Protein AF-A0A1B6G9Y8-F1 (afdb_monomer_lite)

Organism: NCBI:txid1464854

Sequence (209 aa):
NRLYAMFKERNPSRDVKVSIVGHSLGCVIVYDIITGWLPMGPTNVYDQVPEEIIPGKSRLNFYVDNLFMLGSPLAVFLALRFPRGQHGYHLFPPSLCNRLYNVFHISDAVAYRLEPLVIRDYARIAPLRIWPCNCPTRIPYCDMPLELIDPQEIGVTKETTPTATSTTPKEESAVSPAETPVRDRGWSIWSLVRGGPNKNQDGVASPQQ

pLDDT: mean 72.17, std 25.61, range [25.09, 97.88]

Structure (mmCIF, N/CA/C/O backbone):
data_AF-A0A1B6G9Y8-F1
#
_entry.id   AF-A0A1B6G9Y8-F1
#
loop_
_atom_site.group_PDB
_atom_site.id
_atom_site.type_symbol
_atom_site.label_atom_id
_atom_site.label_alt_id
_atom_site.label_comp_id
_atom_site.label_asym_id
_atom_site.label_entity_id
_atom_site.label_seq_id
_atom_site.pdbx_PDB_ins_code
_atom_site.Cartn_x
_atom_site.Cartn_y
_atom_site.Cartn_z
_atom_site.occupancy
_atom_site.B_iso_or_equiv
_atom_site.auth_seq_id
_atom_site.auth_comp_id
_atom_site.auth_asym_id
_atom_site.auth_atom_id
_atom_site.pdbx_PDB_model_num
ATOM 1 N N . ASN A 1 1 ? -8.829 7.068 13.547 1.00 92.38 1 ASN A N 1
ATOM 2 C CA . ASN A 1 1 ? -9.355 6.509 14.819 1.00 92.38 1 ASN A CA 1
ATOM 3 C C . ASN A 1 1 ? -10.719 7.053 15.217 1.00 92.38 1 ASN A C 1
ATOM 5 O O . ASN A 1 1 ? -11.644 6.257 15.245 1.00 92.38 1 ASN A O 1
ATOM 9 N N . ARG A 1 2 ? -10.903 8.363 15.456 1.00 94.88 2 ARG A N 1
ATOM 10 C CA . ARG A 1 2 ? -12.210 8.931 15.868 1.00 94.88 2 ARG A CA 1
ATOM 11 C C . ARG A 1 2 ? -13.385 8.511 14.973 1.00 94.88 2 ARG A C 1
ATOM 13 O O . ARG A 1 2 ? -14.367 7.981 15.472 1.00 94.88 2 ARG A O 1
ATOM 20 N N . LEU A 1 3 ? -13.267 8.706 13.656 1.00 94.44 3 LEU A N 1
ATOM 21 C CA . LEU A 1 3 ? -14.332 8.341 12.710 1.00 94.44 3 LEU A CA 1
ATOM 22 C C . LEU A 1 3 ? -14.621 6.835 12.699 1.00 94.44 3 LEU A C 1
ATOM 24 O O . LEU A 1 3 ? -15.779 6.441 12.642 1.00 94.44 3 LEU A O 1
ATOM 28 N N . TYR A 1 4 ? -13.582 6.006 12.806 1.00 93.69 4 TYR A N 1
ATOM 29 C CA . TYR A 1 4 ? -13.737 4.556 12.915 1.00 93.69 4 TYR A CA 1
ATOM 30 C C . TYR A 1 4 ? -14.502 4.167 14.190 1.00 93.69 4 TYR A C 1
ATOM 32 O O . TYR A 1 4 ? -15.446 3.387 14.115 1.00 93.69 4 TYR A O 1
ATOM 40 N N . ALA A 1 5 ? -14.161 4.769 15.336 1.00 94.38 5 ALA A N 1
ATOM 41 C CA . ALA A 1 5 ? -14.862 4.535 16.598 1.00 94.38 5 ALA A CA 1
ATOM 42 C C . ALA A 1 5 ? -16.344 4.933 16.506 1.00 94.38 5 ALA A C 1
ATOM 44 O O . ALA A 1 5 ? -17.212 4.114 16.794 1.00 94.38 5 ALA A O 1
ATOM 45 N N . MET A 1 6 ? -16.638 6.134 15.993 1.00 95.38 6 MET A N 1
ATOM 46 C CA . MET A 1 6 ? -18.017 6.593 15.773 1.00 95.38 6 MET A CA 1
ATOM 47 C C . MET A 1 6 ? -18.786 5.693 14.794 1.00 95.38 6 MET A C 1
ATOM 49 O O . MET A 1 6 ? -19.993 5.500 14.930 1.00 95.38 6 MET A O 1
ATOM 53 N N . PHE A 1 7 ? -18.110 5.144 13.781 1.00 95.06 7 PHE A N 1
ATOM 54 C CA . PHE A 1 7 ? -18.732 4.219 12.840 1.00 95.06 7 PHE A CA 1
ATOM 55 C C . PHE A 1 7 ? -19.071 2.881 13.505 1.00 95.06 7 PHE A C 1
ATOM 57 O O . PHE A 1 7 ? -20.181 2.388 13.313 1.00 95.06 7 PHE A O 1
ATOM 64 N N . LYS A 1 8 ? -18.155 2.313 14.301 1.00 93.62 8 LYS A N 1
ATOM 65 C CA . LYS A 1 8 ? -18.383 1.067 15.051 1.00 93.62 8 LYS A CA 1
ATOM 66 C C . LYS A 1 8 ? -19.476 1.219 16.105 1.00 93.62 8 LYS A C 1
ATOM 68 O O . LYS A 1 8 ? -20.301 0.323 16.222 1.00 93.62 8 LYS A O 1
ATOM 73 N N . GLU A 1 9 ? -19.528 2.354 16.798 1.00 95.06 9 GLU A N 1
ATOM 74 C CA . GLU A 1 9 ? -20.594 2.677 17.756 1.00 95.06 9 GLU A CA 1
ATOM 75 C C . GLU A 1 9 ? -21.977 2.660 17.090 1.00 95.06 9 GLU A C 1
ATOM 77 O O . GLU A 1 9 ? -22.924 2.083 17.615 1.00 95.06 9 GLU A O 1
ATOM 82 N N . ARG A 1 10 ? -22.082 3.221 15.879 1.00 95.81 10 ARG A N 1
ATOM 83 C CA . ARG A 1 10 ? -23.332 3.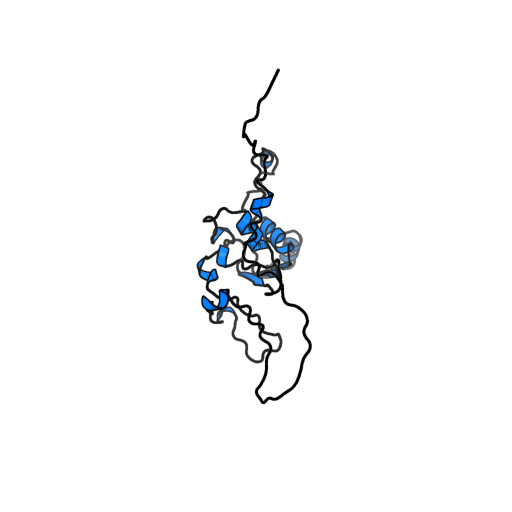238 15.101 1.00 95.81 10 ARG A CA 1
ATOM 84 C C . ARG A 1 10 ? -23.644 1.918 14.394 1.00 95.81 10 ARG A C 1
ATOM 86 O O . ARG A 1 10 ? -24.774 1.722 13.961 1.00 95.81 10 ARG A O 1
ATOM 93 N N . ASN A 1 11 ? -22.660 1.032 14.236 1.00 95.12 11 ASN A N 1
ATOM 94 C CA . ASN A 1 11 ? -22.783 -0.227 13.494 1.00 95.12 11 ASN A CA 1
ATOM 95 C C . ASN A 1 11 ? -22.169 -1.410 14.280 1.00 95.12 11 ASN A C 1
ATOM 97 O O . ASN A 1 11 ? -21.216 -2.031 13.797 1.00 95.12 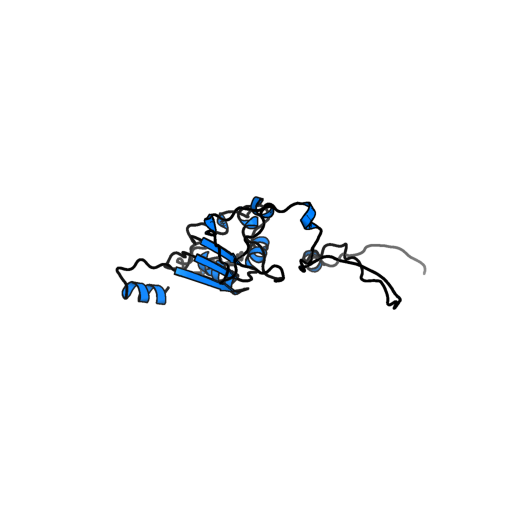11 ASN A O 1
ATOM 101 N N . PRO A 1 12 ? -22.690 -1.750 15.476 1.00 91.94 12 PRO A N 1
ATOM 102 C CA . PRO A 1 12 ? -22.053 -2.711 16.382 1.00 91.94 12 PRO A CA 1
ATOM 103 C C . PRO A 1 12 ? -22.017 -4.150 15.843 1.00 91.94 12 PRO A C 1
ATOM 105 O O . PRO A 1 12 ? -21.055 -4.870 16.090 1.00 91.94 12 PRO A O 1
ATOM 108 N N . SER A 1 13 ? -23.021 -4.563 15.064 1.00 88.56 13 SER A N 1
ATOM 109 C CA . SER A 1 13 ? -23.132 -5.920 14.505 1.00 88.56 13 SER A CA 1
ATOM 110 C C . SER A 1 13 ? -22.410 -6.119 13.169 1.00 88.56 13 SER A C 1
ATOM 112 O O . SER A 1 13 ? -22.400 -7.230 12.641 1.00 88.56 13 SER A O 1
ATOM 114 N N . ARG A 1 14 ? -21.822 -5.064 12.590 1.00 87.38 14 ARG A N 1
ATOM 115 C CA . ARG A 1 14 ? -21.131 -5.162 11.300 1.00 87.38 14 ARG A CA 1
ATOM 116 C C . ARG A 1 14 ? -19.648 -5.439 11.495 1.00 87.38 14 ARG A C 1
ATOM 118 O O . ARG A 1 14 ? -18.955 -4.729 12.237 1.00 87.38 14 ARG A O 1
ATOM 125 N N . ASP A 1 15 ? -19.169 -6.434 10.759 1.00 87.62 15 ASP A N 1
ATOM 126 C CA . ASP A 1 15 ? -17.749 -6.580 10.480 1.00 87.62 15 ASP A CA 1
ATOM 127 C C . ASP A 1 15 ? -17.329 -5.486 9.488 1.00 87.62 15 ASP A C 1
ATOM 129 O O . ASP A 1 15 ? -17.959 -5.301 8.444 1.00 87.62 15 ASP A O 1
ATOM 133 N N . VAL A 1 16 ? -16.333 -4.685 9.864 1.00 90.19 16 VAL A N 1
ATOM 134 C CA . VAL A 1 16 ? -15.956 -3.472 9.129 1.00 90.19 16 VAL A CA 1
ATOM 135 C C . VAL A 1 16 ? -14.593 -3.687 8.520 1.00 90.19 16 VAL A C 1
ATOM 137 O O . VAL A 1 16 ? -13.613 -3.823 9.246 1.00 90.19 16 VAL A O 1
ATOM 140 N N . LYS A 1 17 ? -14.540 -3.628 7.192 1.00 93.25 17 LYS A N 1
ATOM 141 C CA . LYS A 1 17 ? -13.284 -3.649 6.451 1.00 93.25 17 LYS A CA 1
ATOM 142 C C . LYS A 1 17 ? -12.811 -2.238 6.168 1.00 93.25 17 LYS A C 1
ATOM 144 O O . LYS A 1 17 ? -13.597 -1.405 5.708 1.00 93.25 17 LYS A O 1
ATOM 149 N N . VAL A 1 18 ? -11.533 -1.969 6.410 1.00 94.56 18 VAL A N 1
ATOM 150 C CA . VAL A 1 18 ? -10.940 -0.648 6.179 1.00 94.56 18 VAL A CA 1
ATOM 151 C C . VAL A 1 18 ? -9.906 -0.741 5.072 1.00 94.56 18 VAL A C 1
ATOM 153 O O . VAL A 1 18 ? -8.932 -1.479 5.165 1.00 94.56 18 VAL A O 1
ATOM 156 N N . SER A 1 19 ? -10.119 0.030 4.008 1.00 96.50 19 SER A N 1
ATOM 157 C CA . SER A 1 19 ? -9.163 0.164 2.911 1.00 96.50 19 SER A CA 1
ATOM 158 C C . SER A 1 19 ? -8.640 1.594 2.848 1.00 96.50 19 SER A C 1
ATOM 160 O O . SER A 1 19 ? -9.404 2.541 3.033 1.00 96.50 19 SER A O 1
ATOM 162 N N . ILE A 1 20 ? -7.344 1.749 2.600 1.00 96.69 20 ILE A N 1
ATOM 163 C CA . ILE A 1 20 ? -6.665 3.040 2.502 1.00 96.69 20 ILE A CA 1
ATOM 164 C C . ILE A 1 20 ? -6.092 3.174 1.097 1.00 96.69 20 ILE A C 1
ATOM 166 O O . ILE A 1 20 ? -5.501 2.237 0.565 1.00 96.69 20 ILE A O 1
ATOM 170 N N . VAL A 1 21 ? -6.250 4.356 0.509 1.00 97.88 21 VAL A N 1
ATOM 171 C CA . VAL A 1 21 ? -5.633 4.716 -0.767 1.00 97.88 21 VAL A CA 1
ATOM 172 C C . VAL A 1 21 ? -4.672 5.868 -0.511 1.00 97.88 21 VAL A C 1
ATOM 174 O O . VAL A 1 21 ? -5.074 6.922 -0.022 1.00 97.88 21 VAL A O 1
ATOM 177 N N . GLY A 1 22 ? -3.400 5.648 -0.818 1.00 97.25 22 GLY A N 1
ATOM 178 C CA . GLY A 1 22 ? -2.370 6.672 -0.873 1.00 97.25 22 GLY A CA 1
ATOM 179 C C . GLY A 1 22 ? -2.005 6.961 -2.324 1.00 97.25 22 GLY A C 1
ATOM 180 O O . GLY A 1 22 ? -1.966 6.057 -3.154 1.00 97.25 22 GLY A O 1
ATOM 181 N N . HIS A 1 23 ? -1.709 8.220 -2.627 1.00 97.38 23 HIS A N 1
ATOM 182 C CA . HIS A 1 23 ? -1.184 8.630 -3.925 1.00 97.38 23 HIS A CA 1
ATOM 183 C C . HIS A 1 23 ? 0.116 9.408 -3.733 1.00 97.38 23 HIS A C 1
ATOM 185 O O . HIS A 1 23 ? 0.203 10.256 -2.839 1.00 97.38 23 HIS A O 1
ATOM 191 N N . SER A 1 24 ? 1.119 9.126 -4.568 1.00 96.44 24 SER A N 1
ATOM 192 C CA . SER A 1 24 ? 2.420 9.794 -4.548 1.00 96.44 24 SER A CA 1
ATOM 193 C C . SER A 1 24 ? 3.036 9.776 -3.139 1.00 96.44 24 SER A C 1
ATOM 195 O O . SER A 1 24 ? 3.006 8.746 -2.458 1.00 96.44 24 SER A O 1
ATOM 197 N N . LEU A 1 25 ? 3.560 10.907 -2.660 1.00 96.44 25 LEU A N 1
ATOM 198 C CA . LEU A 1 25 ? 4.128 11.060 -1.319 1.00 96.44 25 LEU A CA 1
ATOM 199 C C . LEU A 1 25 ? 3.145 10.697 -0.190 1.00 96.44 25 LEU A C 1
ATOM 201 O O . LEU A 1 25 ? 3.577 10.265 0.877 1.00 96.44 25 LEU A O 1
ATOM 205 N N . GLY A 1 26 ? 1.830 10.791 -0.422 1.00 96.88 26 GLY A N 1
ATOM 206 C CA . GLY A 1 26 ? 0.814 10.371 0.548 1.00 96.88 26 GLY A CA 1
ATOM 207 C C . GLY A 1 26 ? 0.965 8.908 0.969 1.00 96.88 26 GLY A C 1
ATOM 208 O O . GLY A 1 26 ? 0.684 8.559 2.110 1.00 96.88 26 GLY A O 1
ATOM 209 N N . CYS A 1 27 ? 1.507 8.066 0.090 1.00 96.50 27 CYS A N 1
ATOM 210 C CA . CYS A 1 27 ? 1.865 6.689 0.407 1.00 96.50 27 CYS A CA 1
ATOM 211 C C . CYS A 1 27 ? 2.929 6.594 1.513 1.00 96.50 27 CYS A C 1
ATOM 213 O O . CYS A 1 27 ? 2.816 5.765 2.409 1.00 96.50 27 CYS A O 1
ATOM 215 N N . VAL A 1 28 ? 3.955 7.450 1.475 1.00 95.06 28 VAL A N 1
ATOM 216 C CA . VAL A 1 28 ? 5.028 7.466 2.485 1.00 95.06 28 VAL A CA 1
ATOM 217 C C . VAL A 1 28 ? 4.465 7.866 3.845 1.00 95.06 28 VAL A C 1
ATOM 219 O O . VAL A 1 28 ? 4.737 7.215 4.848 1.00 95.06 28 VAL A O 1
ATOM 222 N N . ILE A 1 29 ? 3.596 8.877 3.861 1.00 94.06 29 ILE A N 1
ATOM 223 C CA . ILE A 1 29 ? 2.922 9.343 5.077 1.00 94.06 29 ILE A CA 1
ATOM 224 C C . ILE A 1 29 ? 2.037 8.236 5.661 1.00 94.06 29 ILE A C 1
ATOM 226 O O . ILE A 1 29 ? 2.096 7.951 6.855 1.00 94.06 29 ILE A O 1
ATOM 230 N N . VAL A 1 30 ? 1.225 7.588 4.820 1.00 94.62 30 VAL A N 1
ATOM 231 C CA . VAL A 1 30 ? 0.360 6.478 5.240 1.00 94.62 30 VAL A CA 1
ATOM 232 C C . VAL A 1 30 ? 1.187 5.319 5.791 1.00 94.62 30 VAL A C 1
ATOM 234 O O . VAL A 1 30 ? 0.836 4.774 6.835 1.00 94.62 30 VAL A O 1
ATOM 237 N N . TYR A 1 31 ? 2.297 4.972 5.139 1.00 92.75 31 TYR A N 1
ATOM 238 C CA . TYR A 1 31 ? 3.216 3.951 5.627 1.00 92.75 31 TYR A CA 1
ATOM 239 C C . TYR A 1 31 ? 3.749 4.285 7.022 1.00 92.75 31 TYR A C 1
ATOM 241 O O . TYR A 1 31 ? 3.674 3.445 7.919 1.00 92.75 31 TYR A O 1
ATOM 249 N N . ASP A 1 32 ? 4.227 5.512 7.229 1.00 91.06 32 ASP A N 1
ATOM 250 C CA . ASP A 1 32 ? 4.779 5.943 8.514 1.00 91.06 32 ASP A CA 1
ATOM 251 C C . ASP A 1 32 ? 3.710 5.918 9.622 1.00 91.06 32 ASP A C 1
ATOM 253 O O . ASP A 1 32 ? 3.981 5.479 10.738 1.00 91.06 32 ASP A O 1
ATOM 257 N N . ILE A 1 33 ? 2.461 6.287 9.312 1.00 90.88 33 ILE A N 1
ATOM 258 C CA . ILE A 1 33 ? 1.327 6.192 10.248 1.00 90.88 33 ILE A CA 1
ATOM 259 C C . ILE A 1 33 ? 1.001 4.732 10.595 1.00 90.88 33 ILE A C 1
ATOM 261 O O . ILE A 1 33 ? 0.812 4.407 11.771 1.00 90.88 33 ILE A O 1
ATOM 265 N N . ILE A 1 34 ? 0.912 3.858 9.586 1.00 90.50 34 ILE A N 1
ATOM 266 C CA . ILE A 1 34 ? 0.543 2.445 9.762 1.00 90.50 34 ILE A CA 1
ATOM 267 C C . ILE A 1 34 ? 1.612 1.704 10.559 1.00 90.50 34 ILE A C 1
ATOM 269 O O . ILE A 1 34 ? 1.271 0.924 11.445 1.00 90.50 34 ILE A O 1
ATOM 273 N N . THR A 1 35 ? 2.885 1.947 10.258 1.00 86.81 35 THR A N 1
ATOM 274 C CA . THR A 1 35 ? 4.021 1.293 10.921 1.00 86.81 35 THR A CA 1
ATOM 275 C C . THR A 1 35 ? 4.419 1.967 12.228 1.00 86.81 35 THR A C 1
ATOM 277 O O . THR A 1 35 ? 5.203 1.407 12.988 1.00 86.81 35 THR A O 1
ATOM 280 N N . GLY A 1 36 ? 3.895 3.164 12.509 1.00 84.81 36 GLY A N 1
ATOM 281 C CA . GLY A 1 36 ? 4.370 3.978 13.623 1.00 84.81 36 GLY A CA 1
ATOM 282 C C . GLY A 1 36 ? 5.846 4.347 13.467 1.00 84.81 36 GLY A C 1
ATOM 283 O O . GLY A 1 36 ? 6.554 4.450 14.472 1.00 84.81 36 GLY A O 1
ATOM 284 N N . TRP A 1 37 ? 6.322 4.490 12.225 1.00 83.12 37 TRP A N 1
ATOM 285 C CA . TRP A 1 37 ? 7.706 4.843 11.947 1.00 83.12 37 TRP A CA 1
ATOM 286 C C . TRP A 1 37 ? 8.005 6.239 12.490 1.00 83.12 37 TRP A C 1
ATOM 288 O O . TRP A 1 37 ? 7.235 7.186 12.316 1.00 83.12 37 TRP A O 1
ATOM 298 N N . LEU A 1 38 ? 9.145 6.351 13.159 1.00 74.69 38 LEU A N 1
ATOM 299 C CA . LEU A 1 38 ? 9.682 7.600 13.667 1.00 74.69 38 LEU A CA 1
ATOM 300 C C . LEU A 1 38 ? 11.085 7.772 13.078 1.00 74.69 38 LEU A C 1
ATOM 302 O O . LEU A 1 38 ? 11.856 6.807 13.077 1.00 74.69 38 LEU A O 1
ATOM 306 N N . PRO A 1 39 ? 11.434 8.964 12.568 1.00 67.31 39 PRO A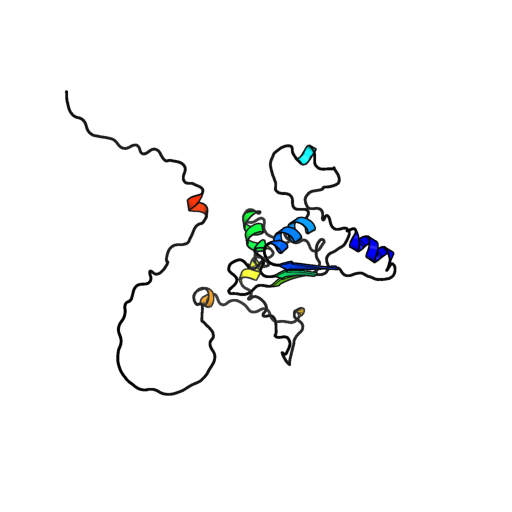 N 1
ATOM 307 C CA . PRO A 1 39 ? 12.792 9.228 12.128 1.00 67.31 39 PRO A CA 1
ATOM 308 C C . PRO A 1 39 ? 13.740 9.082 13.320 1.00 67.31 39 PRO A C 1
ATOM 310 O O . PRO A 1 39 ? 13.636 9.811 14.303 1.00 67.31 39 PRO A O 1
ATOM 313 N N . MET A 1 40 ? 14.658 8.120 13.232 1.00 62.72 40 MET A N 1
ATOM 314 C CA . MET A 1 40 ? 15.691 7.904 14.240 1.00 62.72 40 MET A CA 1
ATOM 315 C C . MET A 1 40 ? 16.632 9.114 14.286 1.00 62.72 40 MET A C 1
ATOM 317 O O . MET A 1 40 ? 17.419 9.323 13.366 1.00 62.72 40 MET A O 1
ATOM 321 N N . GLY A 1 41 ? 16.570 9.893 15.364 1.00 53.38 41 GLY A N 1
ATOM 322 C CA . GLY A 1 41 ? 17.658 10.763 15.809 1.00 53.38 41 GLY A CA 1
ATOM 323 C C . GLY A 1 41 ? 18.254 10.215 17.113 1.00 53.38 41 GLY A C 1
ATOM 324 O O . GLY A 1 41 ? 17.481 9.833 17.990 1.00 53.38 41 GLY A O 1
ATOM 325 N N . PRO A 1 42 ? 19.590 10.160 17.281 1.00 48.88 42 PRO A N 1
ATOM 326 C CA . PRO A 1 42 ? 20.253 9.752 18.522 1.00 48.88 42 PRO A CA 1
ATOM 327 C C . PRO A 1 42 ? 20.335 10.929 19.507 1.00 48.88 42 PRO A C 1
ATOM 329 O O . PRO A 1 42 ? 21.391 11.237 20.051 1.00 48.88 42 PRO A O 1
ATOM 332 N N . THR A 1 43 ? 19.236 11.648 19.692 1.00 49.38 43 THR A N 1
ATOM 333 C CA . THR A 1 43 ? 19.145 12.739 20.661 1.00 49.38 43 THR A CA 1
ATOM 334 C C . THR A 1 43 ? 17.916 12.514 21.520 1.00 49.38 43 THR A C 1
ATOM 336 O O . THR A 1 43 ? 16.934 11.938 21.057 1.00 49.38 43 THR A O 1
ATOM 339 N N . ASN A 1 44 ? 18.011 12.935 22.780 1.00 49.03 44 ASN A N 1
ATOM 340 C CA . ASN A 1 44 ? 17.101 12.705 23.912 1.00 49.03 44 ASN A CA 1
ATOM 341 C C . ASN A 1 44 ? 15.671 13.275 23.734 1.00 49.03 44 ASN A C 1
ATOM 343 O O . ASN A 1 44 ? 15.078 13.801 24.667 1.00 49.03 44 ASN A O 1
ATOM 347 N N . VAL A 1 45 ? 15.112 13.228 22.524 1.00 51.97 45 VAL A N 1
ATOM 348 C CA . VAL A 1 45 ? 13.738 13.627 22.207 1.00 51.97 45 VAL A CA 1
ATOM 349 C C . VAL A 1 45 ? 12.759 12.521 22.605 1.00 51.97 45 VAL A C 1
ATOM 351 O O . VAL A 1 45 ? 11.615 12.825 22.921 1.00 51.97 45 VAL A O 1
ATOM 354 N N . TYR A 1 46 ? 13.205 11.258 22.661 1.00 52.59 46 TYR A N 1
ATOM 355 C CA . TYR A 1 46 ? 12.383 10.128 23.109 1.00 52.59 46 TYR A CA 1
ATOM 356 C C . TYR A 1 46 ? 11.955 10.216 24.580 1.00 52.59 46 TYR A C 1
ATOM 358 O O . TYR A 1 46 ? 10.890 9.707 24.906 1.00 52.59 46 TYR A O 1
ATOM 366 N N . ASP A 1 47 ? 12.693 10.944 25.425 1.00 54.34 47 ASP A N 1
ATOM 367 C CA . ASP A 1 47 ? 12.314 11.189 26.828 1.00 54.34 47 ASP A CA 1
ATOM 368 C C . ASP A 1 47 ? 11.085 12.110 26.970 1.00 54.34 47 ASP A C 1
ATOM 370 O O . ASP A 1 47 ? 10.513 12.227 28.051 1.00 54.34 47 ASP A O 1
ATOM 374 N N . GLN A 1 48 ? 10.659 12.772 25.886 1.00 56.50 48 GLN A N 1
ATOM 375 C CA . GLN A 1 48 ? 9.458 13.620 25.845 1.00 56.50 48 GLN A CA 1
ATOM 376 C C . GLN A 1 48 ? 8.319 13.008 25.024 1.00 56.50 48 GLN A C 1
ATOM 378 O O . GLN A 1 48 ? 7.255 13.615 24.883 1.00 56.50 48 GLN A O 1
ATOM 383 N N . VAL A 1 49 ? 8.526 11.824 24.447 1.00 58.25 49 VAL A N 1
ATOM 384 C CA . VAL A 1 49 ? 7.473 11.142 23.704 1.00 58.25 49 VAL A CA 1
ATOM 385 C C . VAL A 1 49 ? 6.628 10.381 24.730 1.00 58.25 49 VAL A C 1
ATOM 387 O O . VAL A 1 49 ? 7.193 9.598 25.490 1.00 58.25 49 VAL A O 1
ATOM 390 N N . PRO A 1 50 ? 5.300 10.601 24.794 1.00 58.94 50 PRO A N 1
ATOM 391 C CA . PRO A 1 50 ? 4.443 9.879 25.727 1.00 58.94 50 PRO A CA 1
ATOM 392 C C . PRO A 1 50 ? 4.687 8.371 25.630 1.00 58.94 50 PRO A C 1
ATOM 394 O O . PRO A 1 50 ? 4.796 7.846 24.521 1.00 58.94 50 PRO A O 1
ATOM 397 N N . GLU A 1 51 ? 4.726 7.686 26.774 1.00 57.50 51 GLU A N 1
ATOM 398 C CA . GLU A 1 51 ? 4.992 6.241 26.929 1.00 57.50 51 GLU A CA 1
ATOM 399 C C . GLU A 1 51 ? 4.090 5.351 26.038 1.00 57.50 51 GLU A C 1
ATOM 401 O O . GLU A 1 51 ? 4.404 4.206 25.718 1.00 57.50 51 GLU A O 1
ATOM 406 N N . GLU A 1 52 ? 2.982 5.913 25.550 1.00 60.19 52 GLU A N 1
ATOM 407 C CA . GLU A 1 52 ? 2.052 5.305 24.598 1.00 60.19 52 GLU A CA 1
ATOM 408 C C . GLU A 1 52 ? 2.598 5.163 23.160 1.00 60.19 52 GLU A C 1
ATOM 410 O O . GLU A 1 52 ? 2.071 4.366 22.374 1.00 60.19 52 GLU A O 1
ATOM 415 N N . ILE A 1 53 ? 3.642 5.909 22.780 1.00 63.53 53 ILE A N 1
ATOM 416 C CA . ILE A 1 53 ? 4.208 5.902 21.424 1.00 63.53 53 ILE A CA 1
ATOM 417 C C . ILE A 1 53 ? 5.383 4.926 21.361 1.00 63.53 53 ILE A C 1
ATOM 419 O O . ILE A 1 53 ? 6.550 5.297 21.445 1.00 63.53 53 ILE A O 1
ATOM 423 N N . ILE A 1 54 ? 5.056 3.656 21.148 1.00 65.25 54 ILE A N 1
ATOM 424 C CA . ILE A 1 54 ? 6.037 2.590 20.936 1.00 65.25 54 ILE A CA 1
ATOM 425 C C . ILE A 1 54 ? 6.462 2.602 19.454 1.00 65.25 54 ILE A C 1
ATOM 427 O O . ILE A 1 54 ? 5.607 2.377 18.588 1.00 65.25 54 ILE A O 1
ATOM 431 N N . PRO A 1 55 ? 7.745 2.854 19.117 1.00 65.06 55 PRO A N 1
ATOM 432 C CA . PRO A 1 55 ? 8.222 2.779 17.737 1.00 65.06 55 PRO A CA 1
ATOM 433 C C . PRO A 1 55 ? 7.921 1.408 17.119 1.00 65.06 55 PRO A C 1
ATOM 435 O O . PRO A 1 55 ? 8.122 0.376 17.755 1.00 65.06 55 PRO A O 1
ATOM 438 N N . GLY A 1 56 ? 7.422 1.385 15.881 1.00 68.31 56 GLY A N 1
ATOM 439 C CA . GLY A 1 56 ? 7.054 0.136 15.200 1.00 68.31 56 GLY A CA 1
ATOM 440 C C . GLY A 1 56 ? 5.665 -0.412 15.556 1.00 68.31 56 GLY A C 1
ATOM 441 O O . GLY A 1 56 ? 5.224 -1.392 14.954 1.00 68.31 56 GLY A O 1
ATOM 442 N N . LYS A 1 57 ? 4.945 0.208 16.503 1.00 79.38 57 LYS A N 1
ATOM 443 C CA . LYS A 1 57 ? 3.542 -0.114 16.787 1.00 79.38 57 LYS A CA 1
ATOM 444 C C . LYS A 1 57 ? 2.618 0.762 15.945 1.00 79.38 57 LYS A C 1
ATOM 446 O O . LYS A 1 57 ? 2.743 1.988 15.936 1.00 79.38 57 LYS A O 1
ATOM 451 N N . SER A 1 58 ? 1.636 0.137 15.292 1.00 83.56 58 SER A N 1
ATOM 452 C CA . SER A 1 58 ? 0.604 0.881 14.569 1.00 83.56 58 SER A CA 1
ATOM 453 C C . SER A 1 58 ? -0.135 1.847 15.479 1.00 83.56 58 SER A C 1
ATOM 455 O O . SER A 1 58 ? -0.521 1.497 16.595 1.00 83.56 58 SER A O 1
ATOM 457 N N . ARG A 1 59 ? -0.398 3.048 14.966 1.00 83.38 59 ARG A N 1
ATOM 458 C CA . ARG A 1 59 ? -1.207 4.060 15.658 1.00 83.38 59 ARG A CA 1
ATOM 459 C C . ARG A 1 59 ? -2.682 4.002 15.268 1.00 83.38 59 ARG A C 1
ATOM 461 O O . ARG A 1 59 ? -3.463 4.858 15.681 1.00 83.38 59 ARG A O 1
ATOM 468 N N . LEU A 1 60 ? -3.075 3.038 14.438 1.00 90.81 60 LEU A N 1
ATOM 469 C CA . LEU A 1 60 ? -4.458 2.853 14.018 1.00 90.81 60 LEU A CA 1
ATOM 470 C C . LEU A 1 60 ? -5.177 1.906 14.982 1.00 90.81 60 LEU A C 1
ATOM 472 O O . LEU A 1 60 ? -4.671 0.845 15.326 1.00 90.81 60 LEU A O 1
ATOM 476 N N . ASN A 1 61 ? -6.398 2.269 15.378 1.00 90.69 61 ASN A N 1
ATOM 477 C CA . ASN A 1 61 ? -7.248 1.438 16.248 1.00 90.69 61 ASN A CA 1
ATOM 478 C C . ASN A 1 61 ? -8.000 0.347 15.463 1.00 90.69 61 ASN A C 1
ATOM 480 O O . ASN A 1 61 ? -9.015 -0.176 15.921 1.00 90.69 61 ASN A O 1
ATOM 484 N N . PHE A 1 62 ? -7.569 0.083 14.235 1.00 90.81 62 PHE A N 1
ATOM 485 C CA . PHE A 1 62 ? -8.185 -0.846 13.306 1.00 90.81 62 PHE A CA 1
ATOM 486 C C . PHE A 1 62 ? -7.112 -1.450 12.417 1.00 90.81 62 PHE A C 1
ATOM 488 O O . PHE A 1 62 ? -6.070 -0.843 12.170 1.00 90.81 62 PHE A O 1
ATOM 495 N N . TYR A 1 63 ? -7.408 -2.640 11.923 1.00 89.56 63 TYR A N 1
ATOM 496 C CA . TYR A 1 63 ? -6.572 -3.331 10.966 1.00 89.56 63 TYR A CA 1
ATOM 497 C C . TYR A 1 63 ? -6.883 -2.854 9.541 1.00 89.56 63 TYR A C 1
ATOM 499 O O . TYR A 1 63 ? -8.029 -2.522 9.232 1.00 89.56 63 TYR A O 1
ATOM 507 N N . VAL A 1 64 ? -5.862 -2.775 8.686 1.00 93.50 64 VAL A N 1
ATOM 508 C CA . VAL A 1 64 ? -6.018 -2.324 7.298 1.00 93.50 64 VAL A CA 1
ATOM 509 C C . VAL A 1 64 ? -6.161 -3.538 6.386 1.00 93.50 64 VAL A C 1
ATOM 511 O O . VAL A 1 64 ? -5.205 -4.276 6.160 1.00 93.50 64 VAL A O 1
ATOM 514 N N . ASP A 1 65 ? -7.341 -3.735 5.806 1.00 94.31 65 ASP A N 1
ATOM 515 C CA . ASP A 1 65 ? -7.590 -4.833 4.871 1.00 94.31 65 ASP A CA 1
ATOM 516 C C . ASP A 1 65 ? -6.854 -4.635 3.547 1.00 94.31 65 ASP A C 1
ATOM 518 O O . ASP A 1 65 ? -6.202 -5.548 3.050 1.00 94.31 65 ASP A O 1
ATOM 522 N N . ASN A 1 66 ? -6.954 -3.442 2.961 1.00 95.31 66 ASN A N 1
ATOM 523 C CA . ASN A 1 66 ? -6.325 -3.151 1.678 1.00 95.31 66 ASN A CA 1
ATOM 524 C C . ASN A 1 66 ? -5.624 -1.798 1.723 1.00 95.31 66 ASN A C 1
ATOM 526 O O . ASN A 1 66 ? -6.244 -0.786 2.049 1.00 95.31 66 ASN A O 1
ATOM 530 N N . LEU A 1 67 ? -4.353 -1.770 1.344 1.00 95.81 67 LEU A N 1
ATOM 531 C CA . LEU A 1 67 ? -3.582 -0.553 1.146 1.00 95.81 67 LEU A CA 1
ATOM 532 C C . LEU A 1 67 ? -3.226 -0.416 -0.333 1.00 95.81 67 LEU A C 1
ATOM 534 O O . LEU A 1 67 ? -2.447 -1.203 -0.863 1.00 95.81 67 LEU A O 1
ATOM 538 N N . PHE A 1 68 ? -3.783 0.592 -0.993 1.00 97.12 68 PHE A N 1
ATOM 539 C CA . PHE A 1 68 ? -3.487 0.914 -2.385 1.00 97.12 68 PHE A CA 1
ATOM 540 C C . PHE A 1 68 ? -2.481 2.058 -2.436 1.00 97.12 68 PHE A C 1
ATOM 542 O O . PHE A 1 68 ? -2.767 3.157 -1.966 1.00 97.12 68 PHE A O 1
ATOM 549 N N . MET A 1 69 ? -1.313 1.797 -3.010 1.00 97.12 69 MET A N 1
ATOM 550 C CA . MET A 1 69 ? -0.224 2.755 -3.163 1.00 97.12 69 MET A CA 1
ATOM 551 C C . MET A 1 69 ? -0.120 3.127 -4.633 1.00 97.12 69 MET A C 1
ATOM 553 O O . MET A 1 69 ? 0.353 2.330 -5.437 1.00 97.12 69 MET A O 1
ATOM 557 N N . LEU A 1 70 ? -0.605 4.312 -4.989 1.00 97.38 70 LEU A N 1
ATOM 558 C CA . LEU A 1 70 ? -0.681 4.772 -6.371 1.00 97.38 70 LEU A CA 1
ATOM 559 C C . LEU A 1 70 ? 0.493 5.710 -6.674 1.00 97.38 70 LEU A C 1
ATOM 561 O O . LEU A 1 70 ? 0.657 6.716 -5.983 1.00 97.38 70 LEU A O 1
ATOM 565 N N . GLY A 1 71 ? 1.295 5.409 -7.695 1.00 96.62 71 GLY A N 1
ATOM 566 C CA . GLY A 1 71 ? 2.382 6.293 -8.142 1.00 96.62 71 GLY A CA 1
ATOM 567 C C . GLY A 1 71 ? 3.421 6.570 -7.045 1.00 96.62 71 GLY A C 1
ATOM 568 O O . GLY A 1 71 ? 3.792 7.715 -6.799 1.00 96.62 71 GLY A O 1
ATOM 569 N N . SER A 1 72 ? 3.790 5.546 -6.270 1.00 96.94 72 SER A N 1
ATOM 570 C CA . SER A 1 72 ? 4.429 5.732 -4.962 1.00 96.94 72 SER A CA 1
ATOM 571 C C . SER A 1 72 ? 5.967 5.763 -4.994 1.00 96.94 72 SER A C 1
ATOM 573 O O . SER A 1 72 ? 6.575 4.780 -5.428 1.00 96.94 72 SER A O 1
ATOM 575 N N . PRO A 1 73 ? 6.624 6.782 -4.396 1.00 97.00 73 PRO A N 1
ATOM 576 C CA . PRO A 1 73 ? 8.073 6.779 -4.171 1.00 97.00 73 PRO A CA 1
ATOM 577 C C . PRO A 1 73 ? 8.504 5.958 -2.951 1.00 97.00 73 PRO A C 1
ATOM 579 O O . PRO A 1 73 ? 9.691 5.914 -2.625 1.00 97.00 73 PRO A O 1
ATOM 582 N N . LEU A 1 74 ? 7.568 5.306 -2.254 1.00 95.50 74 LEU A N 1
ATOM 583 C CA . LEU A 1 74 ? 7.835 4.617 -0.993 1.00 95.50 74 LEU A CA 1
ATOM 584 C C . LEU A 1 74 ? 8.991 3.615 -1.091 1.00 95.50 74 LEU A C 1
ATOM 586 O O . LEU A 1 74 ? 9.817 3.566 -0.184 1.00 95.50 74 LEU A O 1
ATOM 590 N N . ALA A 1 75 ? 9.074 2.837 -2.171 1.00 94.12 75 ALA A N 1
ATOM 591 C CA . ALA A 1 75 ? 10.129 1.840 -2.321 1.00 94.12 75 ALA A CA 1
ATOM 592 C C . ALA A 1 75 ? 11.530 2.474 -2.239 1.00 94.12 75 ALA A C 1
ATOM 594 O O . ALA A 1 75 ? 12.390 1.987 -1.508 1.00 94.12 75 ALA A O 1
ATOM 595 N N . VAL A 1 76 ? 11.744 3.620 -2.894 1.00 94.06 76 VAL A N 1
ATOM 596 C CA . VAL A 1 76 ? 13.021 4.347 -2.822 1.00 94.06 76 VAL A CA 1
ATOM 597 C C . VAL A 1 76 ? 13.287 4.838 -1.404 1.00 94.06 76 VAL A C 1
ATOM 599 O O . VAL A 1 76 ? 14.390 4.667 -0.892 1.00 94.06 76 VAL A O 1
ATOM 602 N N . PHE A 1 77 ? 12.276 5.392 -0.736 1.00 93.38 77 PHE A N 1
ATOM 603 C CA . PHE A 1 77 ? 12.418 5.858 0.644 1.00 93.38 77 PHE A CA 1
ATOM 604 C C . PHE A 1 77 ? 12.806 4.711 1.584 1.00 93.38 77 PHE A C 1
ATOM 606 O O . PHE A 1 77 ? 13.696 4.881 2.411 1.00 93.38 77 PHE A O 1
ATOM 613 N N . LEU A 1 78 ? 12.205 3.529 1.439 1.00 91.94 78 LEU A N 1
ATOM 614 C CA . LEU A 1 78 ? 12.562 2.355 2.240 1.00 91.94 78 LEU A CA 1
ATOM 615 C C . LEU A 1 78 ? 13.963 1.831 1.914 1.00 91.94 78 LEU A C 1
ATOM 617 O O . LEU A 1 78 ? 14.713 1.500 2.830 1.00 91.94 78 LEU A O 1
ATOM 621 N N . ALA A 1 79 ? 14.350 1.819 0.638 1.00 91.12 79 ALA A N 1
ATOM 622 C CA . ALA A 1 79 ? 15.698 1.442 0.222 1.00 91.12 79 ALA A CA 1
ATOM 623 C C . ALA A 1 79 ? 16.779 2.383 0.787 1.00 91.12 79 ALA A C 1
ATOM 625 O O . ALA A 1 79 ? 17.897 1.950 1.045 1.00 91.12 79 ALA A O 1
ATOM 626 N N . LEU A 1 80 ? 16.448 3.663 0.990 1.00 89.88 80 LEU A N 1
ATOM 627 C CA . LEU A 1 80 ? 17.340 4.648 1.609 1.00 89.88 80 LEU A CA 1
ATOM 628 C C . LEU A 1 80 ? 17.326 4.589 3.144 1.00 89.88 80 LEU A C 1
ATOM 630 O O . LEU A 1 80 ? 18.346 4.869 3.768 1.00 89.88 80 LEU A O 1
ATOM 634 N N . ARG A 1 81 ? 16.186 4.241 3.756 1.00 87.44 81 ARG A N 1
ATOM 635 C CA . ARG A 1 81 ? 16.029 4.145 5.218 1.00 87.44 81 ARG A CA 1
ATOM 636 C C . ARG A 1 81 ? 16.752 2.940 5.811 1.00 87.44 81 ARG A C 1
ATOM 638 O O . ARG A 1 81 ? 17.280 3.044 6.914 1.00 87.44 81 ARG A O 1
ATOM 645 N N . PHE A 1 82 ? 16.753 1.809 5.109 1.00 84.12 82 PHE A N 1
ATOM 646 C CA . PHE A 1 82 ? 17.313 0.558 5.616 1.00 84.12 82 PHE A CA 1
ATOM 647 C C . PHE A 1 82 ? 18.610 0.196 4.885 1.00 84.12 82 PHE A C 1
ATOM 649 O O . PHE A 1 82 ? 18.643 0.232 3.654 1.00 84.12 82 PHE A O 1
ATOM 656 N N . PRO A 1 83 ? 19.681 -0.187 5.604 1.00 81.56 83 PRO A N 1
ATOM 657 C CA . PRO A 1 83 ? 20.895 -0.693 4.978 1.00 81.56 83 PRO A CA 1
ATOM 658 C C . PRO A 1 83 ? 20.621 -1.914 4.095 1.00 81.56 83 PRO A C 1
ATOM 660 O O . PRO A 1 83 ? 19.744 -2.735 4.380 1.00 81.56 83 PRO A O 1
ATOM 663 N N . ARG A 1 84 ? 21.438 -2.088 3.050 1.00 77.88 84 ARG A N 1
ATOM 664 C CA . ARG A 1 84 ? 21.376 -3.282 2.195 1.00 77.88 84 ARG A CA 1
ATOM 665 C C . ARG A 1 84 ? 21.494 -4.549 3.044 1.00 77.88 84 ARG A C 1
ATOM 667 O O . ARG A 1 84 ? 22.378 -4.653 3.887 1.00 77.88 84 ARG A O 1
ATOM 674 N N . GLY A 1 85 ? 20.613 -5.513 2.790 1.00 76.50 85 GLY A N 1
ATOM 675 C CA . GLY A 1 85 ? 20.537 -6.764 3.552 1.00 76.50 85 GLY A CA 1
ATOM 676 C C . GLY A 1 85 ? 19.584 -6.717 4.749 1.00 76.50 85 GLY A C 1
ATOM 677 O O . GLY A 1 85 ? 19.247 -7.770 5.273 1.00 76.50 85 GLY A O 1
ATOM 678 N N . GLN A 1 86 ? 19.081 -5.537 5.127 1.00 81.06 86 GLN A N 1
ATOM 679 C CA . GLN A 1 86 ? 18.000 -5.374 6.106 1.00 81.06 86 GLN A CA 1
ATOM 680 C C . GLN A 1 86 ? 16.654 -5.091 5.429 1.00 81.06 86 GLN A C 1
ATOM 682 O O . GLN A 1 86 ? 15.809 -4.410 5.989 1.00 81.06 86 GLN A O 1
ATOM 687 N N . HIS A 1 87 ? 16.439 -5.584 4.212 1.00 84.75 87 HIS A N 1
ATOM 688 C CA . HIS A 1 87 ? 15.118 -5.558 3.585 1.00 84.75 87 HIS A CA 1
ATOM 689 C C . HIS A 1 87 ? 14.472 -6.938 3.716 1.00 84.75 87 HIS A C 1
ATOM 691 O O . HIS A 1 87 ? 15.170 -7.953 3.733 1.00 84.75 87 HIS A O 1
ATOM 697 N N . GLY A 1 88 ? 13.150 -6.986 3.855 1.00 83.38 88 GLY A N 1
ATOM 698 C CA . GLY A 1 88 ? 12.431 -8.244 4.017 1.00 83.38 88 GLY A CA 1
ATOM 699 C C . GLY A 1 88 ? 10.989 -8.053 4.470 1.00 83.38 88 GLY A C 1
ATOM 700 O O . GLY A 1 88 ? 10.467 -6.939 4.485 1.00 83.38 88 GLY A O 1
ATOM 701 N N . TYR A 1 89 ? 10.361 -9.142 4.916 1.00 82.00 89 TYR A N 1
ATOM 702 C CA . TYR A 1 89 ? 8.972 -9.157 5.400 1.00 82.00 89 TYR A CA 1
ATOM 703 C C . TYR A 1 89 ? 8.679 -8.169 6.536 1.00 82.00 89 TYR A C 1
ATOM 705 O O . TYR A 1 89 ? 7.545 -7.728 6.687 1.00 82.00 89 TYR A O 1
ATOM 713 N N . HIS A 1 90 ? 9.689 -7.782 7.316 1.00 81.19 90 HIS A N 1
ATOM 714 C CA . HIS A 1 90 ? 9.528 -6.811 8.399 1.00 81.19 90 HIS A CA 1
ATOM 715 C C . HIS A 1 90 ? 9.243 -5.382 7.902 1.00 81.19 90 HIS A C 1
ATOM 717 O O . HIS A 1 90 ? 8.787 -4.561 8.690 1.00 81.19 90 HIS A O 1
ATOM 723 N N . LEU A 1 91 ? 9.484 -5.076 6.619 1.00 84.62 91 LEU A N 1
ATOM 724 C CA . LEU A 1 91 ? 9.086 -3.796 6.025 1.00 84.62 91 LEU A CA 1
ATOM 725 C C . LEU A 1 91 ? 7.559 -3.672 5.954 1.00 84.62 91 LEU A C 1
ATOM 727 O O . LEU A 1 91 ? 7.024 -2.578 6.058 1.00 84.62 91 LEU A O 1
ATOM 731 N N . PHE A 1 92 ? 6.853 -4.794 5.799 1.00 82.12 92 PHE A N 1
ATOM 732 C CA . PHE A 1 92 ? 5.396 -4.846 5.730 1.00 82.12 92 PHE A CA 1
ATOM 733 C C . PHE A 1 92 ? 4.870 -6.116 6.401 1.00 82.12 92 PHE A C 1
ATOM 735 O O . PHE A 1 92 ? 4.486 -7.069 5.718 1.00 82.12 92 PHE A O 1
ATOM 742 N N . PRO A 1 93 ? 4.857 -6.162 7.743 1.00 77.69 93 PRO A N 1
ATOM 743 C CA . PRO A 1 93 ? 4.349 -7.319 8.451 1.00 77.69 93 PRO A CA 1
ATOM 744 C C . PRO A 1 93 ? 2.835 -7.463 8.201 1.00 77.69 93 PRO A C 1
ATOM 746 O O . PRO A 1 93 ? 2.096 -6.480 8.336 1.00 77.69 93 PRO A O 1
ATOM 749 N N . PRO A 1 94 ? 2.340 -8.682 7.906 1.00 78.56 94 PRO A N 1
ATOM 750 C CA . PRO A 1 94 ? 0.915 -8.932 7.677 1.00 78.56 94 PRO A CA 1
ATOM 751 C C . PRO A 1 94 ? 0.011 -8.524 8.845 1.00 78.56 94 PRO A C 1
ATOM 753 O O . PRO A 1 94 ? -1.181 -8.331 8.658 1.00 78.56 94 PRO A O 1
ATOM 756 N N . SER A 1 95 ? 0.553 -8.352 10.054 1.00 81.56 95 SER A N 1
ATOM 757 C CA . SER A 1 95 ? -0.180 -7.853 11.225 1.00 81.56 95 SER A CA 1
ATOM 758 C C . SER A 1 95 ? -0.604 -6.383 11.126 1.00 81.56 95 SER A C 1
ATOM 760 O O . SER A 1 95 ? -1.454 -5.954 11.902 1.00 81.56 95 SER A O 1
ATOM 762 N N . LEU A 1 96 ? -0.062 -5.617 10.173 1.00 82.06 96 LEU A N 1
ATOM 763 C CA . LEU A 1 96 ? -0.412 -4.209 9.954 1.00 82.06 96 LEU A CA 1
ATOM 764 C C . LEU A 1 96 ? -1.363 -4.001 8.775 1.00 82.06 96 LEU A C 1
ATOM 766 O O . LEU A 1 96 ? -2.223 -3.120 8.818 1.00 82.06 96 LEU A O 1
ATOM 770 N N . CYS A 1 97 ? -1.199 -4.794 7.718 1.00 89.31 97 CYS A N 1
ATOM 771 C CA . CYS A 1 97 ? -2.029 -4.725 6.527 1.00 89.31 97 CYS A CA 1
ATOM 772 C C . CYS A 1 97 ? -2.141 -6.101 5.868 1.00 89.31 97 CYS A C 1
ATOM 774 O O . CYS A 1 97 ? -1.129 -6.776 5.685 1.00 89.31 97 CYS A O 1
ATOM 776 N N . ASN A 1 98 ? -3.357 -6.499 5.490 1.00 90.75 98 ASN A N 1
ATOM 777 C CA . ASN A 1 98 ? -3.603 -7.802 4.866 1.00 90.75 98 ASN A CA 1
ATOM 778 C C . ASN A 1 98 ? -3.118 -7.836 3.417 1.00 90.75 98 ASN A C 1
ATOM 780 O O . ASN A 1 98 ? -2.454 -8.779 2.993 1.00 90.75 98 ASN A O 1
ATOM 784 N N . ARG A 1 99 ? -3.459 -6.806 2.634 1.00 91.94 99 ARG A N 1
ATOM 785 C CA . ARG A 1 99 ? -3.115 -6.734 1.211 1.00 91.94 99 ARG A CA 1
ATOM 786 C C . ARG A 1 99 ? -2.593 -5.361 0.843 1.00 91.94 99 ARG A C 1
ATOM 788 O O . ARG A 1 99 ? -3.300 -4.364 0.965 1.00 91.94 99 ARG A O 1
ATOM 795 N N . LEU A 1 100 ? -1.372 -5.330 0.325 1.00 92.69 100 LEU A N 1
ATOM 796 C CA . LEU A 1 100 ? -0.773 -4.137 -0.250 1.00 92.69 100 LEU A CA 1
ATOM 797 C C . LEU A 1 100 ? -0.772 -4.247 -1.773 1.00 92.69 100 LEU A C 1
ATOM 799 O O . LEU A 1 100 ? -0.278 -5.224 -2.331 1.00 92.69 100 LEU A O 1
ATOM 803 N N . TYR A 1 101 ? -1.283 -3.215 -2.435 1.00 94.75 101 TYR A N 1
ATOM 804 C CA . TYR A 1 101 ? -1.295 -3.083 -3.886 1.00 94.75 101 TYR A CA 1
ATOM 805 C C . TYR A 1 101 ? -0.409 -1.908 -4.286 1.00 94.75 101 TYR A C 1
ATOM 807 O O . TYR A 1 101 ? -0.766 -0.752 -4.061 1.00 94.75 101 TYR A O 1
ATOM 815 N N . ASN A 1 102 ? 0.749 -2.202 -4.874 1.00 95.38 102 ASN A N 1
ATOM 816 C CA . ASN A 1 102 ? 1.636 -1.192 -5.439 1.00 95.38 102 ASN A CA 1
ATOM 817 C C . ASN A 1 102 ? 1.272 -0.968 -6.910 1.00 95.38 102 ASN A C 1
ATOM 819 O O . ASN A 1 102 ? 1.603 -1.787 -7.764 1.00 95.38 102 ASN A O 1
ATOM 823 N N . VAL A 1 103 ? 0.553 0.113 -7.194 1.00 96.19 103 VAL A N 1
ATOM 824 C CA . VAL A 1 103 ? 0.062 0.446 -8.532 1.00 96.19 103 VAL A CA 1
ATOM 825 C C . VAL A 1 103 ? 0.882 1.602 -9.077 1.00 96.19 103 VAL A C 1
ATOM 827 O O . VAL A 1 103 ? 0.933 2.681 -8.489 1.00 96.19 103 VAL A O 1
ATOM 830 N N . PHE A 1 104 ? 1.505 1.393 -10.226 1.00 95.88 104 PHE A N 1
ATOM 831 C CA . PHE A 1 104 ? 2.367 2.385 -10.846 1.00 95.88 104 PHE A CA 1
ATOM 832 C C . PHE A 1 104 ? 2.227 2.363 -12.363 1.00 95.88 104 PHE A C 1
ATOM 834 O O . PHE A 1 104 ? 1.731 1.399 -12.949 1.00 95.88 104 PHE A O 1
ATOM 841 N N . HIS A 1 105 ? 2.664 3.450 -12.986 1.00 93.94 105 HIS A N 1
ATOM 842 C CA . HIS A 1 105 ? 2.760 3.564 -14.431 1.00 93.94 105 HIS A CA 1
ATOM 843 C C . HIS A 1 105 ? 4.233 3.498 -14.843 1.00 93.94 105 HIS A C 1
ATOM 845 O O . HIS A 1 105 ? 5.083 4.053 -14.156 1.00 93.94 105 HIS A O 1
ATOM 851 N N . ILE A 1 106 ? 4.548 2.851 -15.968 1.00 90.88 106 ILE A N 1
ATOM 852 C CA . ILE A 1 106 ? 5.942 2.667 -16.414 1.00 90.88 106 ILE A CA 1
ATOM 853 C C . ILE A 1 106 ? 6.662 3.994 -16.699 1.00 90.88 106 ILE A C 1
ATOM 855 O O . ILE A 1 106 ? 7.866 4.105 -16.509 1.00 90.88 106 ILE A O 1
ATOM 859 N N . SER A 1 107 ? 5.915 5.012 -17.127 1.00 93.88 107 SER A N 1
ATOM 860 C CA . SER A 1 107 ? 6.443 6.358 -17.389 1.00 93.88 107 SER A CA 1
ATOM 861 C C . SER A 1 107 ? 6.491 7.255 -16.147 1.00 93.88 107 SER A C 1
ATOM 863 O O . SER A 1 107 ? 6.879 8.414 -16.258 1.00 93.88 107 SER A O 1
ATOM 865 N N . ASP A 1 108 ? 6.053 6.771 -14.983 1.00 95.62 108 ASP A N 1
ATOM 866 C CA . ASP A 1 108 ? 6.115 7.545 -13.746 1.00 95.62 108 ASP A CA 1
ATOM 867 C C . ASP A 1 108 ? 7.531 7.467 -13.151 1.00 95.62 108 ASP A C 1
ATOM 869 O O . ASP A 1 108 ? 7.971 6.424 -12.674 1.00 95.62 108 ASP A O 1
ATOM 873 N N . ALA A 1 109 ? 8.246 8.594 -13.170 1.00 92.81 109 ALA A N 1
ATOM 874 C CA . ALA A 1 109 ? 9.634 8.689 -12.720 1.00 92.81 109 ALA A CA 1
ATOM 875 C C . ALA A 1 109 ? 9.827 8.481 -11.207 1.00 92.81 109 ALA A C 1
ATOM 877 O O . ALA A 1 109 ? 10.956 8.255 -10.757 1.00 92.81 109 ALA A O 1
ATOM 878 N N . V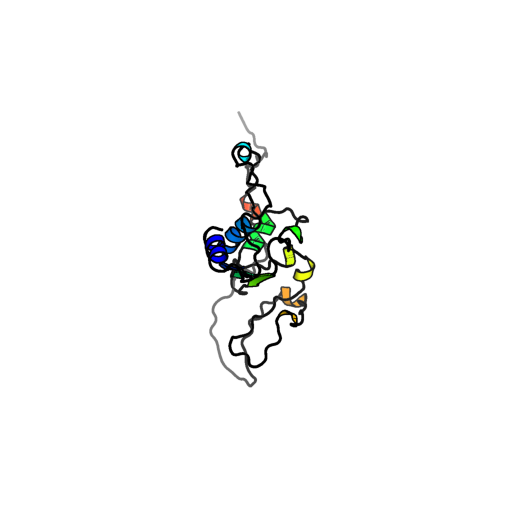AL A 1 110 ? 8.759 8.603 -10.411 1.00 93.81 110 VAL A N 1
ATOM 879 C CA . VAL A 1 110 ? 8.829 8.469 -8.951 1.00 93.81 110 VAL A CA 1
ATOM 880 C C . VAL A 1 110 ? 8.217 7.173 -8.441 1.00 93.81 110 VAL A C 1
ATOM 882 O O . VAL A 1 110 ? 8.439 6.838 -7.281 1.00 93.81 110 VAL A O 1
ATOM 885 N N . ALA A 1 111 ? 7.472 6.437 -9.263 1.00 95.25 111 ALA A N 1
ATOM 886 C CA . ALA A 1 111 ? 6.793 5.226 -8.832 1.00 95.25 111 ALA A CA 1
ATOM 887 C C . ALA A 1 111 ? 7.660 3.982 -9.045 1.00 95.25 111 ALA A C 1
ATOM 889 O O . ALA A 1 111 ? 7.910 3.560 -10.172 1.00 95.25 111 ALA A O 1
ATOM 890 N N . TYR A 1 112 ? 8.093 3.364 -7.945 1.00 93.69 112 TYR A N 1
ATOM 891 C CA . TYR A 1 112 ? 8.996 2.212 -7.984 1.00 93.69 112 TYR A CA 1
ATOM 892 C C . TYR A 1 112 ? 8.354 0.950 -7.410 1.00 93.69 112 TYR A C 1
ATOM 894 O O . TYR A 1 112 ? 7.487 0.985 -6.534 1.00 93.69 112 TYR A O 1
ATOM 902 N N . ARG A 1 113 ? 8.829 -0.196 -7.901 1.00 94.38 113 ARG A N 1
ATOM 903 C CA . ARG A 1 113 ? 8.430 -1.526 -7.432 1.00 94.38 113 ARG A CA 1
ATOM 904 C C . ARG A 1 113 ? 8.845 -1.729 -5.974 1.00 94.38 113 ARG A C 1
ATOM 906 O O . ARG A 1 113 ? 9.985 -1.455 -5.607 1.00 94.38 113 ARG A O 1
ATOM 913 N N . LEU A 1 114 ? 7.922 -2.226 -5.157 1.00 93.12 114 LEU A N 1
ATOM 914 C CA . LEU A 1 114 ? 8.100 -2.399 -3.713 1.00 93.12 114 LEU A CA 1
ATOM 915 C C . LEU A 1 114 ? 8.417 -3.853 -3.362 1.00 93.12 114 LEU A C 1
ATOM 917 O O . LEU A 1 114 ? 9.240 -4.132 -2.495 1.00 93.12 114 LEU A O 1
ATOM 921 N N . GLU A 1 115 ? 7.783 -4.785 -4.063 1.00 92.81 115 GLU A N 1
ATOM 922 C CA . GLU A 1 115 ? 7.910 -6.220 -3.872 1.00 92.81 115 GLU A CA 1
ATOM 923 C C . GLU A 1 115 ? 9.358 -6.744 -3.913 1.00 92.81 115 GLU A C 1
ATOM 925 O O . GLU A 1 115 ? 9.664 -7.596 -3.077 1.00 92.81 115 GLU A O 1
ATOM 930 N N . PRO A 1 116 ? 10.299 -6.216 -4.734 1.00 92.81 116 PRO A N 1
ATOM 931 C CA . PRO A 1 116 ? 11.685 -6.687 -4.721 1.00 92.81 116 PRO A CA 1
ATOM 932 C C . PRO A 1 116 ? 12.443 -6.330 -3.436 1.00 92.81 116 PRO A C 1
ATOM 934 O O . PRO A 1 116 ? 13.446 -6.969 -3.121 1.00 92.81 116 PRO A O 1
ATOM 937 N N . LEU A 1 117 ? 11.981 -5.319 -2.687 1.00 91.62 117 LEU A N 1
ATOM 938 C CA . LEU A 1 117 ? 12.535 -4.989 -1.371 1.00 91.62 117 LEU A CA 1
ATOM 939 C C . LEU A 1 117 ? 12.052 -5.979 -0.310 1.00 91.62 117 LEU A C 1
ATOM 941 O O . LEU A 1 117 ? 12.787 -6.296 0.618 1.00 91.62 117 LEU A O 1
ATOM 945 N N . VAL A 1 118 ? 10.830 -6.493 -0.440 1.00 89.62 118 VAL A N 1
ATOM 946 C CA . VAL A 1 118 ? 10.287 -7.477 0.505 1.00 89.62 118 VAL A CA 1
ATOM 947 C C . VAL A 1 118 ? 10.850 -8.868 0.211 1.00 89.62 118 VAL A C 1
ATOM 949 O O . VAL A 1 118 ? 11.298 -9.560 1.122 1.00 89.62 118 VAL A O 1
ATOM 952 N N . ILE A 1 119 ? 10.860 -9.272 -1.063 1.00 90.06 119 ILE A N 1
ATOM 953 C CA . ILE A 1 119 ? 11.367 -10.563 -1.533 1.00 90.06 119 ILE A CA 1
ATOM 954 C C . ILE A 1 119 ? 12.204 -10.320 -2.787 1.00 90.06 119 ILE A C 1
ATOM 956 O O . ILE A 1 119 ? 11.677 -10.032 -3.859 1.00 90.06 119 ILE A O 1
ATOM 960 N N . ARG A 1 120 ? 13.523 -10.502 -2.673 1.00 89.56 120 ARG A N 1
ATOM 961 C CA . ARG A 1 120 ? 14.484 -10.189 -3.744 1.00 89.56 120 ARG A CA 1
ATOM 962 C C . ARG A 1 120 ? 14.143 -10.837 -5.089 1.00 89.56 120 ARG A C 1
ATOM 964 O O . ARG A 1 120 ? 14.339 -10.224 -6.134 1.00 89.56 120 ARG A O 1
ATOM 971 N N . ASP A 1 121 ? 13.627 -12.063 -5.073 1.00 90.25 121 ASP A N 1
ATOM 972 C CA . ASP A 1 121 ? 13.343 -12.824 -6.293 1.00 90.25 121 ASP A CA 1
ATOM 973 C C . ASP A 1 121 ? 12.213 -12.235 -7.141 1.00 90.25 121 ASP A C 1
ATOM 975 O O . ASP A 1 121 ? 12.210 -12.439 -8.355 1.00 90.25 121 ASP A O 1
ATOM 979 N N . TYR A 1 122 ? 11.339 -11.410 -6.556 1.00 92.12 122 TYR A N 1
ATOM 980 C CA . TYR A 1 122 ? 10.320 -10.685 -7.316 1.00 92.12 122 TYR A CA 1
ATOM 981 C C . TYR A 1 122 ? 10.916 -9.663 -8.289 1.00 92.12 122 TYR A C 1
ATOM 983 O O . TYR A 1 122 ? 10.236 -9.276 -9.234 1.00 92.12 122 TYR A O 1
ATOM 991 N N . ALA A 1 123 ? 12.195 -9.289 -8.149 1.00 91.94 123 ALA A N 1
ATOM 992 C CA . ALA A 1 123 ? 12.898 -8.499 -9.162 1.00 91.94 123 ALA A CA 1
ATOM 993 C C . ALA A 1 123 ? 12.885 -9.158 -10.553 1.00 91.94 123 ALA A C 1
ATOM 995 O O . ALA A 1 123 ? 12.969 -8.453 -11.552 1.00 91.94 123 ALA A O 1
ATOM 996 N N . ARG A 1 124 ? 12.776 -10.494 -10.615 1.00 93.31 124 ARG A N 1
ATOM 997 C CA . ARG A 1 124 ? 12.764 -11.289 -11.854 1.00 93.31 124 ARG A CA 1
ATOM 998 C C . ARG A 1 124 ? 11.362 -11.563 -12.390 1.00 93.31 124 ARG A C 1
ATOM 1000 O O . ARG A 1 124 ? 11.234 -12.172 -13.442 1.00 93.31 124 ARG A O 1
ATOM 1007 N N . ILE A 1 125 ? 10.327 -11.152 -11.666 1.00 93.44 125 ILE A N 1
ATOM 1008 C CA . ILE A 1 125 ? 8.927 -11.335 -12.050 1.00 93.44 125 ILE A CA 1
ATOM 1009 C C . ILE A 1 125 ? 8.416 -10.002 -12.597 1.00 93.44 125 ILE A C 1
ATOM 1011 O O . ILE A 1 125 ? 8.694 -8.953 -12.009 1.00 93.44 125 ILE A O 1
ATOM 1015 N N . ALA A 1 126 ? 7.701 -10.024 -13.717 1.00 92.81 126 ALA A N 1
ATOM 1016 C CA . ALA A 1 126 ? 7.098 -8.841 -14.313 1.00 92.81 126 ALA A CA 1
ATOM 1017 C C . ALA A 1 126 ? 5.919 -8.336 -13.456 1.00 92.81 126 ALA A C 1
ATOM 1019 O O . ALA A 1 126 ? 5.210 -9.134 -12.835 1.00 92.81 126 ALA A O 1
ATOM 1020 N N . PRO A 1 127 ? 5.694 -7.012 -13.380 1.00 92.94 127 PRO A N 1
ATOM 1021 C CA . PRO A 1 127 ? 4.531 -6.473 -12.688 1.00 92.94 127 PRO A CA 1
ATOM 1022 C C . PRO A 1 127 ? 3.234 -6.905 -13.383 1.00 92.94 127 PRO A C 1
ATOM 1024 O O . PRO A 1 127 ? 3.152 -6.955 -14.609 1.00 92.94 127 PRO A O 1
ATOM 1027 N N . LEU A 1 128 ? 2.191 -7.167 -12.595 1.00 92.38 128 LEU A N 1
ATOM 1028 C CA . LEU A 1 128 ? 0.890 -7.543 -13.141 1.00 92.38 128 LEU A CA 1
ATOM 1029 C C . LEU A 1 128 ? 0.236 -6.355 -13.852 1.00 92.38 128 LEU A C 1
ATOM 1031 O O . LEU A 1 128 ? 0.038 -5.286 -13.269 1.00 92.38 128 LEU A O 1
ATOM 1035 N N . ARG A 1 129 ? -0.169 -6.566 -15.106 1.00 90.44 129 ARG A N 1
ATOM 1036 C CA . ARG A 1 129 ? -0.947 -5.584 -15.863 1.00 90.44 129 ARG A CA 1
ATOM 1037 C C . ARG A 1 129 ? -2.357 -5.474 -15.289 1.00 90.44 129 ARG A C 1
ATOM 1039 O O . ARG A 1 129 ? -3.046 -6.480 -15.128 1.00 90.44 129 ARG A O 1
ATOM 1046 N N . ILE A 1 130 ? -2.817 -4.246 -15.053 1.00 90.62 130 ILE A N 1
ATOM 1047 C CA . ILE A 1 130 ? -4.210 -3.983 -14.683 1.00 90.62 130 ILE A CA 1
ATOM 1048 C C . ILE A 1 130 ? -5.074 -3.987 -15.944 1.00 90.62 130 ILE A C 1
ATOM 1050 O O . ILE A 1 130 ? -4.789 -3.292 -16.922 1.00 90.62 130 ILE A O 1
ATOM 1054 N N . TRP A 1 131 ? -6.131 -4.794 -15.925 1.00 89.56 131 TRP A N 1
ATOM 1055 C CA . TRP A 1 131 ? -7.013 -4.975 -17.071 1.00 89.56 131 TRP A CA 1
ATOM 1056 C C . TRP A 1 131 ? -7.961 -3.778 -17.216 1.00 89.56 131 TRP A C 1
ATOM 1058 O O . TRP A 1 131 ? -8.482 -3.285 -16.209 1.00 89.56 131 TRP A O 1
ATOM 1068 N N . PRO A 1 132 ? -8.252 -3.333 -18.452 1.00 89.94 132 PRO A N 1
ATOM 1069 C CA . PRO A 1 132 ? -9.254 -2.306 -18.701 1.00 89.94 132 PRO A CA 1
ATOM 1070 C C . PRO A 1 132 ? -10.630 -2.662 -18.130 1.00 89.94 132 PRO A C 1
ATOM 1072 O O . PRO A 1 132 ? -11.030 -3.834 -18.072 1.00 89.94 132 PRO A O 1
ATOM 1075 N N . CYS A 1 133 ? -11.401 -1.631 -17.771 1.00 87.81 133 CYS A N 1
ATOM 1076 C CA . CYS A 1 133 ? -12.744 -1.773 -17.202 1.00 87.81 133 CYS A CA 1
ATOM 1077 C C . CYS A 1 133 ? -13.752 -2.470 -18.144 1.00 87.81 133 CYS A C 1
ATOM 1079 O O . CYS A 1 133 ? -14.759 -2.990 -17.668 1.00 87.81 133 CYS A O 1
ATOM 1081 N N . ASN A 1 134 ? -13.444 -2.565 -19.435 1.00 91.12 134 ASN A N 1
ATOM 1082 C CA . ASN A 1 134 ? -14.258 -3.188 -20.475 1.00 91.12 134 ASN A CA 1
ATOM 1083 C C . ASN A 1 134 ? -13.676 -4.508 -21.022 1.00 91.12 134 ASN A C 1
ATOM 1085 O O . ASN A 1 134 ? -14.149 -4.990 -22.047 1.00 91.12 134 ASN A O 1
ATOM 1089 N N . CYS A 1 135 ? -12.652 -5.091 -20.386 1.00 87.31 135 CYS A N 1
ATOM 1090 C CA . CYS A 1 135 ? -12.088 -6.351 -20.868 1.00 87.31 135 CYS A CA 1
ATOM 1091 C C . CYS A 1 135 ? -13.111 -7.507 -20.743 1.00 87.31 135 CYS A C 1
ATOM 1093 O O . CYS A 1 135 ? -13.636 -7.707 -19.643 1.00 87.31 135 CYS A O 1
ATOM 1095 N N . PRO A 1 136 ? -13.419 -8.237 -21.838 1.00 85.31 136 PRO A N 1
ATOM 1096 C CA . PRO A 1 136 ? -14.541 -9.182 -21.899 1.00 85.31 136 PRO A CA 1
ATOM 1097 C C . PRO A 1 136 ? -14.294 -10.480 -21.127 1.00 85.31 136 PRO A C 1
ATOM 1099 O O . PRO A 1 136 ? -15.231 -11.091 -20.620 1.00 85.31 136 PRO A O 1
ATOM 1102 N N . THR A 1 137 ? -13.038 -10.896 -21.014 1.00 84.31 137 THR A N 1
ATOM 1103 C CA . THR A 1 137 ? -12.611 -11.962 -20.112 1.00 84.31 137 THR A CA 1
ATOM 1104 C C . THR A 1 137 ? -11.840 -11.314 -18.974 1.00 84.31 137 THR A C 1
ATOM 1106 O O . THR A 1 137 ? -11.195 -10.291 -19.164 1.00 84.31 137 THR A O 1
ATOM 1109 N N . ARG A 1 138 ? -11.942 -11.849 -17.762 1.00 85.50 138 ARG A N 1
ATOM 1110 C CA . ARG A 1 138 ? -11.070 -11.484 -16.644 1.00 85.50 138 ARG A CA 1
ATOM 1111 C C . ARG A 1 138 ? -10.837 -12.727 -15.827 1.00 85.50 138 ARG A C 1
ATOM 1113 O O . ARG A 1 138 ? -11.798 -13.351 -15.386 1.00 85.50 138 ARG A O 1
ATOM 1120 N N . ILE A 1 139 ? -9.575 -13.050 -15.610 1.00 87.38 139 ILE A N 1
ATOM 1121 C CA . ILE A 1 139 ? -9.206 -13.978 -14.551 1.00 87.38 139 ILE A CA 1
ATOM 1122 C C . ILE A 1 139 ? -9.036 -13.183 -13.251 1.00 87.38 139 ILE A C 1
ATOM 1124 O O . ILE A 1 139 ? -8.595 -12.027 -13.298 1.00 87.38 139 ILE A O 1
ATOM 1128 N N . PRO A 1 140 ? -9.421 -13.736 -12.091 1.00 88.31 140 PRO A N 1
ATOM 1129 C CA . PRO A 1 140 ? -9.113 -13.113 -10.811 1.00 88.31 140 PRO A CA 1
ATOM 1130 C C . PRO A 1 140 ? -7.604 -12.863 -10.683 1.00 88.31 140 PRO A C 1
ATOM 1132 O O . PRO A 1 140 ? -6.797 -13.698 -11.079 1.00 88.31 140 PRO A O 1
ATOM 1135 N N . TYR A 1 141 ? -7.196 -11.723 -10.114 1.00 87.31 141 TYR A N 1
ATOM 1136 C CA . TYR A 1 141 ? -5.769 -11.367 -10.026 1.00 87.31 141 TYR A CA 1
ATOM 1137 C C . TYR A 1 141 ? -4.930 -12.350 -9.204 1.00 87.31 141 TYR A C 1
ATOM 1139 O O . TYR A 1 141 ? -3.729 -12.455 -9.425 1.00 87.31 141 TYR A O 1
ATOM 1147 N N . CYS A 1 142 ? -5.550 -13.069 -8.270 1.00 86.50 142 CYS A N 1
ATOM 1148 C CA . CYS A 1 142 ? -4.901 -14.138 -7.515 1.00 86.50 142 CYS A CA 1
ATOM 1149 C C . CYS A 1 142 ? -4.544 -15.361 -8.373 1.00 86.50 142 CYS A C 1
ATOM 1151 O O . CYS A 1 142 ? -3.660 -16.114 -7.979 1.00 86.50 142 CYS A O 1
ATOM 1153 N N . ASP A 1 143 ? -5.173 -15.505 -9.541 1.00 89.88 143 ASP A N 1
ATOM 1154 C CA . ASP A 1 143 ? -4.979 -16.622 -10.469 1.00 89.88 143 ASP A CA 1
ATOM 1155 C C . ASP A 1 143 ? -4.192 -16.197 -11.725 1.00 89.88 143 ASP A C 1
ATOM 1157 O O . ASP A 1 143 ? -4.002 -16.993 -12.645 1.00 89.88 143 ASP A O 1
ATOM 1161 N N . MET A 1 144 ? -3.741 -14.936 -11.794 1.00 88.38 144 MET A N 1
ATOM 1162 C CA . MET A 1 144 ? -2.913 -14.450 -12.901 1.00 88.38 144 MET A CA 1
ATOM 1163 C C . MET A 1 144 ? -1.537 -15.134 -12.876 1.00 88.38 144 MET A C 1
ATOM 1165 O O . MET A 1 144 ? -0.886 -15.147 -11.826 1.00 88.38 144 MET A O 1
ATOM 1169 N N . PRO A 1 145 ? -1.055 -15.666 -14.015 1.00 88.69 145 PRO A N 1
ATOM 1170 C CA . PRO A 1 145 ? 0.263 -16.280 -14.082 1.00 88.69 145 PRO A CA 1
ATOM 1171 C C . PRO A 1 145 ? 1.364 -15.239 -13.845 1.00 88.69 145 PRO A C 1
ATOM 1173 O O . PRO A 1 145 ? 1.261 -14.089 -14.274 1.00 88.69 145 PRO A O 1
ATOM 1176 N N . LEU A 1 146 ? 2.432 -15.655 -13.163 1.00 89.50 146 LEU A N 1
ATOM 1177 C CA . LEU A 1 146 ? 3.621 -14.830 -12.966 1.00 89.50 146 LEU A CA 1
ATOM 1178 C C . LEU A 1 146 ? 4.531 -14.966 -14.187 1.00 89.50 146 LEU A C 1
ATOM 1180 O O . LEU A 1 146 ? 5.010 -16.058 -14.491 1.00 89.50 146 LEU A O 1
ATOM 1184 N N . GLU A 1 147 ? 4.780 -13.855 -14.868 1.00 91.50 147 GLU A N 1
ATOM 1185 C CA . GLU A 1 147 ? 5.690 -13.798 -16.011 1.00 91.50 147 GLU A CA 1
ATOM 1186 C C . GLU A 1 147 ? 7.111 -13.488 -15.533 1.00 91.50 147 GLU A C 1
ATOM 1188 O O . GLU A 1 147 ? 7.317 -12.620 -14.682 1.00 91.50 147 GLU A O 1
ATOM 1193 N N . LEU A 1 148 ? 8.105 -14.203 -16.060 1.00 91.88 148 LEU A N 1
ATOM 1194 C CA . LEU A 1 148 ? 9.512 -13.918 -15.788 1.00 91.88 148 LEU A CA 1
ATOM 1195 C C . LEU A 1 148 ? 10.020 -12.848 -16.752 1.00 91.88 148 LEU A C 1
ATOM 1197 O O . LEU A 1 148 ? 9.711 -12.876 -17.939 1.00 91.88 148 LEU A O 1
ATOM 1201 N N . ILE A 1 149 ? 10.833 -11.931 -16.240 1.00 88.31 149 ILE A N 1
ATOM 1202 C CA . ILE A 1 149 ? 11.531 -10.938 -17.055 1.00 88.31 149 ILE A CA 1
ATOM 1203 C C . ILE A 1 149 ? 12.711 -11.641 -17.726 1.00 88.31 149 ILE A C 1
ATOM 1205 O O . ILE A 1 149 ? 13.594 -12.161 -17.037 1.00 88.31 149 ILE A O 1
ATOM 1209 N N . ASP A 1 150 ? 12.731 -11.653 -19.058 1.00 79.88 150 ASP A N 1
ATOM 1210 C CA . ASP A 1 150 ? 13.875 -12.150 -19.818 1.00 79.88 150 ASP A CA 1
ATOM 1211 C C . ASP A 1 150 ? 15.076 -11.207 -19.591 1.00 79.88 150 ASP A C 1
ATOM 1213 O O . ASP A 1 150 ? 14.953 -9.993 -19.800 1.00 79.88 150 ASP A O 1
ATOM 1217 N N . PRO A 1 151 ? 16.248 -11.716 -19.163 1.00 65.25 151 PRO A N 1
ATOM 1218 C CA . PRO A 1 151 ? 17.458 -10.911 -19.016 1.00 65.25 151 PRO A CA 1
ATOM 1219 C C . PRO A 1 151 ? 17.832 -10.090 -20.261 1.00 65.25 151 PRO A C 1
ATOM 1221 O O . PRO A 1 151 ? 18.507 -9.070 -20.122 1.00 65.25 151 PRO A O 1
ATOM 1224 N N . GLN A 1 152 ? 17.398 -10.497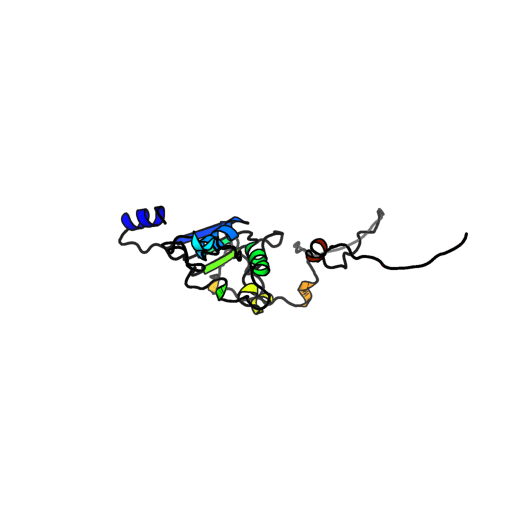 -21.460 1.00 60.06 152 GLN A N 1
ATOM 1225 C CA . GLN A 1 152 ? 17.655 -9.770 -22.707 1.00 60.06 152 GLN A CA 1
ATOM 1226 C C . GLN A 1 152 ? 16.802 -8.497 -22.876 1.00 60.06 152 GLN A C 1
ATOM 1228 O O . GLN A 1 152 ? 17.206 -7.594 -23.609 1.00 60.06 152 GLN A O 1
ATOM 1233 N N . GLU A 1 153 ? 15.672 -8.361 -22.172 1.00 57.41 153 GLU A N 1
ATOM 1234 C CA . GLU A 1 153 ? 14.798 -7.176 -22.263 1.00 57.41 153 GLU A CA 1
ATOM 1235 C C . GLU A 1 153 ? 15.219 -6.015 -21.349 1.00 57.41 153 GLU A C 1
ATOM 1237 O O . GLU A 1 153 ? 14.796 -4.878 -21.549 1.00 57.41 153 GLU A O 1
ATOM 1242 N N . ILE A 1 154 ? 16.134 -6.249 -20.402 1.00 53.69 154 ILE A N 1
ATOM 1243 C CA . ILE A 1 154 ? 16.679 -5.212 -19.502 1.00 53.69 154 ILE A CA 1
ATOM 1244 C C . ILE A 1 154 ? 17.490 -4.149 -20.285 1.00 53.69 154 ILE A C 1
ATOM 1246 O O . ILE A 1 154 ? 17.766 -3.068 -19.766 1.00 53.69 154 ILE A O 1
ATOM 1250 N N . GLY A 1 155 ? 17.831 -4.425 -21.550 1.00 45.75 155 GLY A N 1
ATOM 1251 C CA . GLY A 1 155 ? 18.579 -3.530 -22.438 1.00 45.75 155 GLY A CA 1
ATOM 1252 C C . GLY A 1 155 ? 17.786 -2.874 -23.573 1.00 45.75 155 GLY A 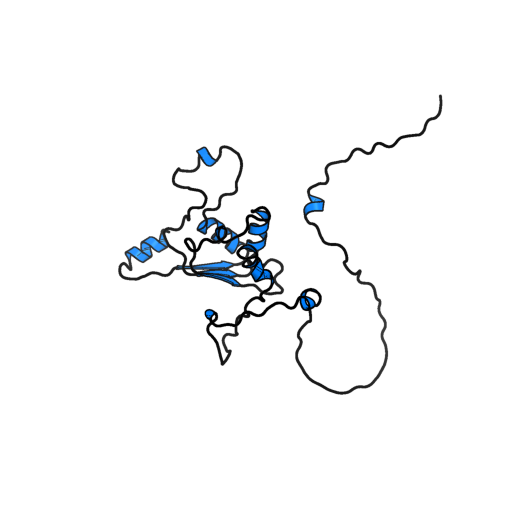C 1
ATOM 1253 O O . GLY A 1 155 ? 18.390 -2.124 -24.337 1.00 45.75 155 GLY A O 1
ATOM 1254 N N . VAL A 1 156 ? 16.480 -3.127 -23.736 1.00 37.88 156 VAL A N 1
ATOM 1255 C CA . VAL A 1 156 ? 15.730 -2.571 -24.877 1.00 37.88 156 VAL A CA 1
ATOM 1256 C C . VAL A 1 156 ? 14.344 -2.097 -24.452 1.00 37.88 156 VAL A C 1
ATOM 1258 O O . VAL A 1 156 ? 13.386 -2.861 -24.412 1.00 37.88 156 VAL A O 1
ATOM 1261 N N . THR A 1 157 ? 14.201 -0.793 -24.216 1.00 35.41 157 THR A N 1
ATOM 1262 C CA . THR A 1 157 ? 12.907 -0.112 -24.334 1.00 35.41 157 THR A CA 1
ATOM 1263 C C . THR A 1 157 ? 12.421 -0.246 -25.777 1.00 35.41 157 THR A C 1
ATOM 1265 O O . THR A 1 157 ? 12.763 0.572 -26.629 1.00 35.41 157 THR A O 1
ATOM 1268 N N . LYS A 1 158 ? 11.660 -1.301 -26.084 1.00 36.16 158 LYS A N 1
ATOM 1269 C CA . LYS A 1 158 ? 10.887 -1.376 -27.326 1.00 36.16 158 LYS A CA 1
ATOM 1270 C C . LYS A 1 158 ? 9.544 -0.697 -27.098 1.00 36.16 158 LYS A C 1
ATOM 1272 O O . LYS A 1 158 ? 8.655 -1.247 -26.452 1.00 36.16 158 LYS A O 1
ATOM 1277 N N . GLU A 1 159 ? 9.412 0.503 -27.650 1.00 34.03 159 GLU A N 1
ATOM 1278 C CA . GLU A 1 159 ? 8.121 1.118 -27.940 1.00 34.03 159 GLU A CA 1
ATOM 1279 C C . GLU A 1 159 ? 7.252 0.108 -28.699 1.00 34.03 159 GLU A C 1
ATOM 1281 O O . GLU A 1 159 ? 7.614 -0.372 -29.774 1.00 34.03 159 GLU A O 1
ATOM 1286 N N . THR A 1 160 ? 6.116 -0.268 -28.117 1.00 31.55 160 THR A N 1
ATOM 1287 C CA . THR A 1 160 ? 5.139 -1.135 -28.775 1.00 31.55 160 THR A CA 1
ATOM 1288 C C . THR A 1 160 ? 4.071 -0.253 -29.414 1.00 31.55 160 THR A C 1
ATOM 1290 O O . THR A 1 160 ? 3.074 0.095 -28.787 1.00 31.55 160 THR A O 1
ATOM 1293 N N . THR A 1 161 ? 4.282 0.112 -30.675 1.00 27.98 161 THR A N 1
ATOM 1294 C CA . THR A 1 161 ? 3.232 0.648 -31.554 1.00 27.98 161 THR A CA 1
ATOM 1295 C C . THR A 1 161 ? 2.669 -0.513 -32.378 1.00 27.98 161 THR A C 1
ATOM 1297 O O . THR A 1 161 ? 3.458 -1.301 -32.906 1.00 27.98 161 THR A O 1
ATOM 1300 N N . PRO A 1 162 ? 1.342 -0.690 -32.510 1.00 35.09 162 PRO A N 1
ATOM 1301 C CA . PRO A 1 162 ? 0.805 -1.798 -33.281 1.00 35.09 162 PRO A CA 1
ATOM 1302 C C . PRO A 1 162 ? 0.689 -1.430 -34.770 1.00 35.09 162 PRO A C 1
ATOM 1304 O O . PRO A 1 162 ? 0.235 -0.336 -35.103 1.00 35.09 162 PRO A O 1
ATOM 1307 N N . THR A 1 163 ? 0.936 -2.427 -35.631 1.00 26.75 163 THR A N 1
ATOM 1308 C CA . THR A 1 163 ? 0.127 -2.796 -36.824 1.00 26.75 163 THR A CA 1
ATOM 1309 C C . THR A 1 163 ? 0.854 -2.831 -38.185 1.00 26.75 163 THR A C 1
ATOM 1311 O O . THR A 1 163 ? 1.325 -1.823 -38.690 1.00 26.75 163 THR A O 1
ATOM 1314 N N . ALA A 1 164 ? 0.786 -4.035 -38.774 1.00 29.95 164 ALA A N 1
ATOM 1315 C CA . ALA A 1 164 ? 0.607 -4.438 -40.179 1.00 29.95 164 ALA A CA 1
ATOM 1316 C C . ALA A 1 164 ? 1.618 -4.117 -41.304 1.00 29.95 164 ALA A C 1
ATOM 1318 O O . ALA A 1 164 ? 2.193 -3.049 -41.458 1.00 29.95 164 ALA A O 1
ATOM 1319 N N . THR A 1 165 ? 1.723 -5.147 -42.141 1.00 26.39 165 THR A N 1
ATOM 1320 C CA . THR A 1 165 ? 2.497 -5.403 -43.354 1.00 26.39 165 THR A CA 1
ATOM 1321 C C . THR A 1 165 ? 2.185 -4.470 -44.538 1.00 26.39 165 THR A C 1
ATOM 1323 O O . THR A 1 165 ? 1.018 -4.272 -44.862 1.00 26.39 165 THR A O 1
ATOM 1326 N N . SER A 1 166 ? 3.230 -4.049 -45.272 1.00 27.31 166 SER A N 1
ATOM 1327 C CA . SER A 1 166 ? 3.459 -4.257 -46.729 1.00 27.31 166 SER A CA 1
ATOM 1328 C C . SER A 1 166 ? 4.014 -3.051 -47.528 1.00 27.31 166 SER A C 1
ATOM 1330 O O . SER A 1 166 ? 3.444 -1.969 -47.542 1.00 27.31 166 SER A O 1
ATOM 1332 N N . THR A 1 167 ? 5.091 -3.350 -48.281 1.00 25.97 167 THR A N 1
ATOM 1333 C CA . THR A 1 167 ? 5.555 -2.799 -49.587 1.00 25.97 167 THR A CA 1
ATOM 1334 C C . THR A 1 167 ? 6.108 -1.359 -49.735 1.00 25.97 167 THR A C 1
ATOM 1336 O O . THR A 1 167 ? 5.432 -0.367 -49.508 1.00 25.97 167 THR A O 1
ATOM 1339 N N . THR A 1 168 ? 7.362 -1.293 -50.214 1.00 25.09 168 THR A N 1
ATOM 1340 C CA . THR A 1 168 ? 8.178 -0.165 -50.750 1.00 25.09 168 THR A CA 1
ATOM 1341 C C . THR A 1 168 ? 7.825 0.174 -52.230 1.00 25.09 168 THR A C 1
ATOM 1343 O O . THR A 1 168 ? 7.012 -0.585 -52.765 1.00 25.09 168 THR A O 1
ATOM 1346 N N . PRO A 1 169 ? 8.411 1.187 -52.961 1.00 35.75 169 PRO A N 1
ATOM 1347 C CA . PRO A 1 169 ? 9.658 1.975 -52.721 1.00 35.75 169 PRO A CA 1
ATOM 1348 C C . PRO A 1 169 ? 9.728 3.496 -53.140 1.00 35.75 169 PRO A C 1
ATOM 1350 O O . PRO A 1 169 ? 8.893 3.970 -53.900 1.00 35.75 169 PRO A O 1
ATOM 1353 N N . LYS A 1 170 ? 10.857 4.157 -52.752 1.00 25.11 170 LYS A N 1
ATOM 1354 C CA . LYS A 1 170 ? 11.539 5.408 -53.258 1.00 25.11 170 LYS A CA 1
ATOM 1355 C C . LYS A 1 170 ? 10.830 6.775 -53.035 1.00 25.11 170 LYS A C 1
ATOM 1357 O O . LYS A 1 170 ? 9.616 6.816 -53.075 1.00 25.11 170 LYS A O 1
ATOM 1362 N N . GLU A 1 171 ? 11.460 7.935 -52.767 1.00 25.78 171 GLU A N 1
ATOM 1363 C CA . GLU A 1 171 ? 12.796 8.501 -53.072 1.00 25.78 171 GLU A CA 1
ATOM 1364 C C . GLU A 1 171 ? 13.111 9.761 -52.188 1.00 25.78 171 GLU A C 1
ATOM 1366 O O . GLU A 1 171 ? 12.194 10.434 -51.732 1.00 25.78 171 GLU A O 1
ATOM 1371 N N . GLU A 1 172 ? 14.410 10.042 -51.984 1.00 26.19 172 GLU A N 1
ATOM 1372 C CA . GLU A 1 172 ? 15.133 11.324 -51.726 1.00 26.19 172 GLU A CA 1
ATOM 1373 C C . GLU A 1 172 ? 14.932 12.290 -50.511 1.00 26.19 172 GLU A C 1
ATOM 1375 O O . GLU A 1 172 ? 13.995 13.069 -50.399 1.00 26.19 172 GLU A O 1
ATOM 1380 N N . SER A 1 173 ? 16.002 12.314 -49.690 1.00 27.33 173 SER A N 1
ATOM 1381 C CA . SER A 1 173 ? 16.773 13.437 -49.098 1.00 27.33 173 SER A CA 1
ATOM 1382 C C . SER A 1 173 ? 16.128 14.574 -48.279 1.00 27.33 173 SER A C 1
ATOM 1384 O O . SER A 1 173 ? 15.546 15.505 -48.825 1.00 27.33 173 SER A O 1
ATOM 1386 N N . ALA A 1 174 ? 16.514 14.638 -46.996 1.00 27.22 174 ALA A N 1
ATOM 1387 C CA . ALA A 1 174 ? 17.034 15.854 -46.354 1.00 27.22 174 ALA A CA 1
ATOM 1388 C C . ALA A 1 174 ? 17.913 15.475 -45.143 1.00 27.22 174 ALA A C 1
ATOM 1390 O O . ALA A 1 174 ? 17.513 14.692 -44.285 1.00 27.22 174 ALA A O 1
ATOM 1391 N N . VAL A 1 175 ? 19.130 16.017 -45.104 1.00 29.64 175 VAL A N 1
ATOM 1392 C CA . VAL A 1 175 ? 20.151 15.808 -44.064 1.00 29.64 175 VAL A CA 1
ATOM 1393 C C . VAL A 1 175 ? 20.000 16.870 -42.971 1.00 29.64 175 VAL A C 1
ATOM 1395 O O . VAL A 1 175 ? 19.917 18.058 -43.280 1.00 29.64 175 VAL A O 1
ATOM 1398 N N . SER A 1 176 ? 20.020 16.467 -41.698 1.00 27.91 176 SER A N 1
ATOM 1399 C CA . SER A 1 176 ? 20.349 17.332 -40.550 1.00 27.91 176 SER A CA 1
ATOM 1400 C C . SER A 1 176 ? 20.749 16.489 -39.324 1.00 27.91 176 SER A C 1
ATOM 1402 O O . SER A 1 176 ? 20.387 15.316 -39.255 1.00 27.91 176 SER A O 1
ATOM 1404 N N . PRO A 1 177 ? 21.597 17.028 -38.429 1.00 33.50 177 PRO A N 1
ATOM 1405 C CA . PRO A 1 177 ? 22.847 16.377 -38.043 1.00 33.50 177 PRO A CA 1
ATOM 1406 C C . PRO A 1 177 ? 22.732 15.424 -36.852 1.00 33.50 177 PRO A C 1
ATOM 1408 O O . PRO A 1 177 ? 21.948 15.614 -35.923 1.00 33.50 177 PRO A O 1
ATOM 1411 N N . ALA A 1 178 ? 23.597 14.414 -36.900 1.00 31.72 178 ALA A N 1
ATOM 1412 C CA . ALA A 1 178 ? 23.941 13.545 -35.794 1.00 31.72 178 ALA A CA 1
ATOM 1413 C C . ALA A 1 178 ? 24.647 14.325 -34.673 1.00 31.72 178 ALA A C 1
ATOM 1415 O O . ALA A 1 178 ? 25.471 15.188 -34.959 1.00 31.72 178 ALA A O 1
ATOM 1416 N N . GLU A 1 179 ? 24.301 13.974 -33.431 1.00 28.70 179 GLU A N 1
ATOM 1417 C CA . GLU A 1 179 ? 25.155 13.835 -32.234 1.00 28.70 179 GLU A CA 1
ATOM 1418 C C . GLU A 1 179 ? 24.335 14.133 -30.968 1.00 28.70 179 GLU A C 1
ATOM 1420 O O . GLU A 1 179 ? 24.332 15.231 -30.419 1.00 28.70 179 GLU A O 1
ATOM 1425 N N . THR A 1 180 ? 23.626 13.116 -30.471 1.00 33.06 180 THR A N 1
ATOM 1426 C CA . THR A 1 180 ? 23.241 13.055 -29.055 1.00 33.06 180 THR A CA 1
ATOM 1427 C C . THR A 1 180 ? 24.218 12.108 -28.357 1.00 33.06 180 THR A C 1
ATOM 1429 O O . THR A 1 180 ? 24.362 10.963 -28.789 1.00 33.06 180 THR A O 1
ATOM 1432 N N . PRO A 1 181 ? 24.939 12.555 -27.314 1.00 31.28 181 PRO A N 1
ATOM 1433 C CA . PRO A 1 181 ? 25.949 11.732 -26.671 1.00 31.28 181 PRO A CA 1
ATOM 1434 C C . PRO A 1 181 ? 25.287 10.563 -25.938 1.00 31.28 181 PRO A C 1
ATOM 1436 O O . PRO A 1 181 ? 24.429 10.748 -25.071 1.00 31.28 181 PRO A O 1
ATOM 1439 N N . VAL A 1 182 ? 25.723 9.352 -26.289 1.00 33.28 182 VAL A N 1
ATOM 1440 C CA . VAL A 1 182 ? 25.417 8.106 -25.584 1.00 33.28 182 VAL A CA 1
ATOM 1441 C C . VAL A 1 182 ? 25.849 8.266 -24.130 1.00 33.28 182 VAL A C 1
ATOM 1443 O O . VAL A 1 182 ? 27.013 8.527 -23.822 1.00 33.28 182 VAL A O 1
ATOM 1446 N N . ARG A 1 183 ? 24.883 8.165 -23.219 1.00 35.44 183 ARG A N 1
ATOM 1447 C CA . ARG A 1 183 ? 25.075 8.413 -21.792 1.00 35.44 183 ARG A CA 1
ATOM 1448 C C . ARG A 1 183 ? 25.591 7.157 -21.088 1.00 35.44 183 ARG A C 1
ATOM 1450 O O . ARG A 1 183 ? 24.976 6.672 -20.145 1.00 35.44 183 ARG A O 1
ATOM 1457 N N . ASP A 1 184 ? 26.755 6.672 -21.506 1.00 37.12 184 ASP A N 1
ATOM 1458 C CA . ASP A 1 184 ? 27.569 5.788 -20.676 1.00 37.12 184 ASP A CA 1
ATOM 1459 C C . ASP A 1 184 ? 28.235 6.634 -19.591 1.00 37.12 184 ASP A C 1
ATOM 1461 O O . ASP A 1 184 ? 29.295 7.228 -19.787 1.00 37.12 184 ASP A O 1
ATOM 1465 N N . ARG A 1 185 ? 27.551 6.765 -18.452 1.00 36.84 185 ARG A N 1
ATOM 1466 C CA . ARG A 1 185 ? 28.138 6.868 -17.106 1.00 36.84 185 ARG A CA 1
ATOM 1467 C C . ARG A 1 185 ? 27.015 7.004 -16.084 1.00 36.84 185 ARG A C 1
ATOM 1469 O O . ARG A 1 185 ? 26.266 7.980 -16.080 1.00 36.84 185 ARG A O 1
ATOM 1476 N N . GLY A 1 186 ? 26.915 5.996 -15.218 1.00 32.66 186 GLY A N 1
ATOM 1477 C CA . GLY A 1 186 ? 25.936 5.913 -14.142 1.00 32.66 186 GLY A CA 1
ATOM 1478 C C . GLY A 1 186 ? 25.922 7.171 -13.276 1.00 32.66 186 GLY A C 1
ATOM 1479 O O . GLY A 1 186 ? 26.949 7.624 -12.771 1.00 32.66 186 GLY A O 1
ATOM 1480 N N . TRP A 1 187 ? 24.730 7.731 -13.102 1.00 37.25 187 TRP A N 1
ATOM 1481 C CA . TRP A 1 187 ? 24.493 8.837 -12.188 1.00 37.25 187 TRP A CA 1
ATOM 1482 C C . TRP A 1 187 ? 24.502 8.302 -10.755 1.00 37.25 187 TRP A C 1
ATOM 1484 O O . TRP A 1 187 ? 23.536 7.705 -10.289 1.00 37.25 187 TRP A O 1
ATOM 1494 N N . SER A 1 188 ? 25.615 8.503 -10.050 1.00 38.91 188 SER A N 1
ATOM 1495 C CA . SER A 1 188 ? 25.690 8.297 -8.603 1.00 38.91 188 SER A CA 1
ATOM 1496 C C . SER A 1 188 ? 25.310 9.599 -7.896 1.00 38.91 188 SER A C 1
ATOM 1498 O O . SER A 1 188 ? 26.094 10.545 -7.846 1.00 38.91 188 SER A O 1
ATOM 1500 N N . ILE A 1 189 ? 24.110 9.635 -7.311 1.00 38.00 189 ILE A N 1
ATOM 1501 C CA . ILE A 1 189 ? 23.616 10.734 -6.456 1.00 38.00 189 ILE A CA 1
ATOM 1502 C C . ILE A 1 189 ? 24.535 10.981 -5.238 1.00 38.00 189 ILE A C 1
ATOM 1504 O O . ILE A 1 189 ? 24.557 12.071 -4.672 1.00 38.00 189 ILE A O 1
ATOM 1508 N N . TRP A 1 190 ? 25.371 10.008 -4.867 1.00 38.50 190 TRP A N 1
ATOM 1509 C CA . TRP A 1 190 ? 26.279 10.101 -3.721 1.00 38.50 190 TRP A CA 1
ATOM 1510 C C . TRP A 1 190 ? 27.578 10.866 -3.996 1.00 38.50 190 TRP A C 1
ATOM 1512 O O . TRP A 1 190 ? 28.303 11.178 -3.051 1.00 38.50 190 TRP A O 1
ATOM 1522 N N . SER A 1 191 ? 27.870 11.196 -5.257 1.00 45.00 191 SER A N 1
ATOM 1523 C CA . SER A 1 191 ? 29.084 11.933 -5.629 1.00 45.00 191 SER A CA 1
ATOM 1524 C C . SER A 1 191 ? 29.020 13.418 -5.252 1.00 45.00 191 SER A C 1
ATOM 1526 O O . SER A 1 191 ? 30.059 14.047 -5.088 1.00 45.00 191 SER A O 1
ATOM 1528 N N . LEU A 1 192 ? 27.817 13.976 -5.065 1.00 43.25 192 LEU A N 1
ATOM 1529 C CA . LEU A 1 192 ? 27.625 15.393 -4.732 1.00 43.25 192 LEU A CA 1
ATOM 1530 C C . LEU A 1 192 ? 27.666 15.677 -3.217 1.00 43.25 192 LEU A C 1
ATOM 1532 O O . LEU A 1 192 ? 27.776 16.827 -2.811 1.00 43.25 192 LEU A O 1
ATOM 1536 N N . VAL A 1 193 ? 27.603 14.640 -2.371 1.00 45.16 193 VAL A N 1
ATOM 1537 C CA . VAL A 1 193 ? 27.506 14.780 -0.900 1.00 45.16 193 VAL A CA 1
ATOM 1538 C C . VAL A 1 193 ? 28.847 14.524 -0.189 1.00 45.16 193 VAL A C 1
ATOM 1540 O O . VAL A 1 193 ? 28.963 14.728 1.015 1.00 45.16 193 VAL A O 1
ATOM 1543 N N . ARG A 1 194 ? 29.905 14.122 -0.910 1.00 46.84 194 ARG A N 1
ATOM 1544 C CA . ARG A 1 194 ? 31.232 13.822 -0.325 1.00 46.84 194 ARG A CA 1
ATOM 1545 C C . ARG A 1 194 ? 32.398 14.632 -0.908 1.00 46.84 194 ARG A C 1
ATOM 1547 O O . ARG A 1 194 ? 33.517 14.137 -0.982 1.00 46.84 194 ARG A O 1
ATOM 1554 N N . GLY A 1 195 ? 32.162 15.888 -1.276 1.00 34.47 195 GLY A N 1
ATOM 1555 C CA . GLY A 1 195 ? 33.220 16.831 -1.657 1.00 34.47 195 GLY A CA 1
ATOM 1556 C C . GLY A 1 195 ? 33.667 17.723 -0.494 1.00 34.47 195 GLY A C 1
ATOM 1557 O O . GLY A 1 195 ? 33.339 18.903 -0.483 1.00 34.47 195 GLY A O 1
ATOM 1558 N N . GLY A 1 196 ? 34.383 17.173 0.491 1.00 34.69 196 GLY A N 1
ATOM 1559 C CA . GLY A 1 196 ? 35.183 17.972 1.434 1.00 34.69 196 GLY A CA 1
ATOM 1560 C C . GLY A 1 196 ? 36.570 18.272 0.836 1.00 34.69 196 GLY A C 1
ATOM 1561 O O . GLY A 1 196 ? 37.067 17.448 0.068 1.00 34.69 196 GLY A O 1
ATOM 1562 N N . PRO A 1 197 ? 37.197 19.427 1.128 1.00 36.28 197 PRO A N 1
ATOM 1563 C CA . PRO A 1 197 ? 38.347 19.918 0.370 1.00 36.28 197 PRO A CA 1
ATOM 1564 C C . PRO A 1 197 ? 39.608 19.093 0.647 1.00 36.28 197 PRO A C 1
ATOM 1566 O O . PRO A 1 197 ? 40.110 19.060 1.772 1.00 36.28 197 PRO A O 1
ATOM 1569 N N . ASN A 1 198 ? 40.142 18.454 -0.396 1.00 35.62 198 ASN A N 1
ATOM 1570 C CA . ASN A 1 198 ? 41.441 17.796 -0.341 1.00 35.62 198 ASN A CA 1
ATOM 1571 C C . ASN A 1 198 ? 42.549 18.840 -0.544 1.00 35.62 198 ASN A C 1
ATOM 1573 O O . ASN A 1 198 ? 42.568 19.560 -1.542 1.00 35.62 198 ASN A O 1
ATOM 1577 N N . LYS A 1 199 ? 43.459 18.922 0.432 1.00 36.53 199 LYS A N 1
ATOM 1578 C CA . LYS A 1 199 ? 44.722 19.660 0.342 1.00 36.53 199 LYS A CA 1
ATOM 1579 C C . LYS A 1 199 ? 45.591 19.007 -0.736 1.00 36.53 199 LYS A C 1
ATOM 1581 O O . LYS A 1 199 ? 46.021 17.874 -0.545 1.00 36.53 199 LYS A O 1
ATOM 1586 N N . ASN A 1 200 ? 45.896 19.731 -1.808 1.00 33.25 200 ASN A N 1
ATOM 1587 C CA . ASN A 1 200 ? 46.990 19.360 -2.700 1.00 33.25 200 ASN A CA 1
ATOM 1588 C C . ASN A 1 200 ? 48.309 19.856 -2.095 1.00 33.25 200 ASN A C 1
ATOM 1590 O O . ASN A 1 200 ? 48.534 21.060 -1.971 1.00 33.25 200 ASN A O 1
ATOM 1594 N N . GLN A 1 201 ? 49.155 18.909 -1.696 1.00 35.06 201 GLN A N 1
ATOM 1595 C CA . GLN A 1 201 ? 50.601 19.072 -1.775 1.00 35.06 201 GLN A CA 1
ATOM 1596 C C . GLN A 1 201 ? 50.998 18.852 -3.232 1.00 35.06 201 GLN A C 1
ATOM 1598 O O . GLN A 1 201 ? 50.585 17.850 -3.797 1.00 35.06 201 GLN A O 1
ATOM 1603 N N . ASP A 1 202 ? 51.788 19.769 -3.784 1.00 33.44 202 ASP A N 1
ATOM 1604 C CA . ASP A 1 202 ? 52.896 19.475 -4.697 1.00 33.44 202 ASP A CA 1
ATOM 1605 C C . ASP A 1 202 ? 53.847 20.690 -4.694 1.00 33.44 202 ASP A C 1
ATOM 1607 O O . ASP A 1 202 ? 53.421 21.832 -4.876 1.00 33.44 202 ASP A O 1
ATOM 1611 N N . GLY A 1 203 ? 55.132 20.444 -4.402 1.00 31.67 203 GLY A N 1
ATOM 1612 C CA . GLY A 1 203 ? 56.235 21.386 -4.657 1.00 31.67 203 GLY A CA 1
ATOM 1613 C C . GLY A 1 203 ? 56.500 21.495 -6.168 1.00 31.67 203 GLY A C 1
ATOM 1614 O O . GLY A 1 203 ? 55.876 20.800 -6.955 1.00 31.67 203 GLY A O 1
ATOM 1615 N N . VAL A 1 204 ? 57.399 22.307 -6.716 1.00 33.22 204 VAL A N 1
ATOM 1616 C CA . VAL A 1 204 ? 58.628 22.971 -6.267 1.00 33.22 204 VAL A CA 1
ATOM 1617 C C . VAL A 1 204 ? 58.900 24.080 -7.297 1.00 33.22 204 VAL A C 1
ATOM 1619 O O . VAL A 1 204 ? 58.725 23.825 -8.485 1.00 33.22 204 VAL A O 1
ATOM 1622 N N . ALA A 1 205 ? 59.401 25.248 -6.879 1.00 29.45 205 ALA A N 1
ATOM 1623 C CA . ALA A 1 205 ? 60.366 26.045 -7.655 1.00 29.45 205 ALA A CA 1
ATOM 1624 C C . ALA A 1 205 ? 60.942 27.188 -6.795 1.00 29.45 205 ALA A C 1
ATOM 1626 O O . ALA A 1 205 ? 60.227 28.110 -6.412 1.00 29.45 205 ALA A O 1
ATOM 1627 N N . SER A 1 206 ? 62.244 27.130 -6.501 1.00 33.34 206 SER A N 1
ATOM 1628 C CA . SER A 1 206 ? 63.081 28.315 -6.218 1.00 33.34 206 SER A CA 1
ATOM 1629 C C . SER A 1 206 ? 63.371 29.046 -7.551 1.00 33.34 206 SER A C 1
ATOM 1631 O O . SER A 1 206 ? 63.226 28.394 -8.591 1.00 33.34 206 SER A O 1
ATOM 1633 N N . PRO A 1 207 ? 63.783 30.338 -7.590 1.00 39.00 207 PRO A N 1
ATOM 1634 C CA . PRO A 1 207 ? 65.101 30.781 -7.091 1.00 39.00 207 PRO A CA 1
ATOM 1635 C C . PRO A 1 207 ? 65.178 32.216 -6.501 1.00 39.00 207 PRO A C 1
ATOM 1637 O O . PRO A 1 207 ? 64.294 33.025 -6.741 1.00 39.00 207 PRO A O 1
ATOM 1640 N N . GLN A 1 208 ? 66.303 32.474 -5.803 1.00 30.45 208 GLN A N 1
ATOM 1641 C CA . GLN A 1 208 ? 67.064 33.743 -5.627 1.00 30.45 208 GLN A CA 1
ATOM 1642 C C . GLN A 1 208 ? 66.297 34.999 -5.140 1.00 30.45 208 GLN A C 1
ATOM 1644 O O . GLN A 1 208 ? 65.271 35.362 -5.688 1.00 30.45 208 GLN A O 1
ATOM 1649 N N . GLN A 1 209 ? 66.750 35.772 -4.151 1.00 32.19 209 GLN A N 1
ATOM 1650 C CA . GLN A 1 209 ? 68.084 36.083 -3.629 1.00 32.19 209 GLN A CA 1
ATOM 1651 C C . GLN A 1 209 ? 67.932 36.556 -2.174 1.00 32.19 209 GLN A C 1
ATOM 1653 O O . GLN A 1 209 ? 66.852 37.109 -1.861 1.00 32.19 209 GLN A O 1
#

Secondary structure (DSSP, 8-state):
-HHHHHHHHH-TT-----EEEEETTHHHHHHHHHHT-----SSTTGGGS-TT--TTS---SS-EEEEEEES--HHHHHHHHS-TT--SGGGS-TTTEEEEEEE--TT-TT---SHHHH-GGGGGBPPPPPPPTT-S----GGGPPPPBPPTTGGG------------------------PPP--S---GGGGS--PPPP----------

InterPro domains:
  IPR004177 DDHD domain [PF02862] (60-130)
  IPR004177 DDHD domain [PS51043] (60-209)
  IPR004177 DDHD domain [SM01127] (60-206)
  IPR029058 Alpha/Beta hydrolase fold [SSF53474] (3-110)
  IPR058055 PA-PLA1 [PTHR23509] (1-144)

Radius of gyration: 26.53 Å; chains: 1; bounding box: 91×53×80 Å

Foldseek 3Di:
DVVVVVVCVVVVPDDDAAAEEAEECSLVVVLCQLQLADPDDPDPVVVVDPPPSDHRHHPDPDAHAEYEYELYLNQVVVPVRDPPPPFACSSPPCRRYVYYHQHYDPPRPRRDDNVCSHPVCCVQWDDDDDDDPPDPDDDPPVPDDTDGDDPVCVPDPDDDDDDDDDDDDDDDDDDDDDDDDDPPDDDDPVVVVPDDDDDDDDDDDDDDD